Protein AF-A0A1T4JMY5-F1 (afdb_monomer_lite)

Sequence (237 aa):
MNRKLTFSLLVVAVLSVIFVGFAKNQTNRPVHSKLSDNMIIYANVPPNRFRDKISSLNPTTTTGPCFTNLSEQQLMEKSKFNAEHLTANAINDEYLKFQGARVNLANEQIRIGTRDYSYKEMSNQAGTTSYTLSEGGDDVISPANLTLLIRQAQSEIKDRNQTIWSATRWGLALFIIMSVIGLLLLFNIESISEVLISLVIKDASPGPLVKLSVGVSAFILIATSLLVLFQAYQTIS

Radius of gyration: 28.1 Å; chains: 1; bounding box: 66×46×75 Å

Foldseek 3Di:
DPPVLVVLLVVLVVVLVVLVVVLVVLLPDFDFDAPFLAAEEEEADPPVVVVVVVVVVPPPDPSHYHYDYDDPVVLVVCVVVDLRYHYCVLVDPQLVQQRRWTAGPVQCWIDGDNDIWHKDWDDDPPPQIWIFTPPPTVVRPHRSSVSSSVSNSVVVSVVLSCQSVVLSVVLSVLLSVLLNVLSVLQVCLQVVQQVVVCVVPNPDGRDPVSSVVSNVSSVVSNVVSVVSNVVSVVSSD

Organism: NCBI:txid1121925

Structure (mmCIF, N/CA/C/O backbone):
data_AF-A0A1T4JMY5-F1
#
_entry.id   AF-A0A1T4JMY5-F1
#
loop_
_atom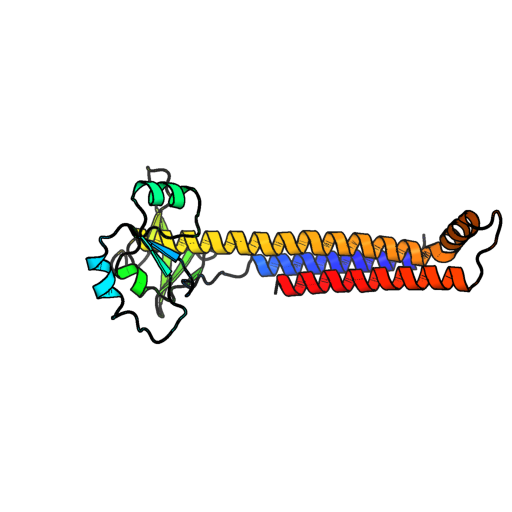_site.group_PDB
_atom_site.id
_atom_site.type_symbol
_atom_site.label_atom_id
_atom_site.label_alt_id
_atom_site.label_comp_id
_atom_site.label_asym_id
_atom_site.label_entity_id
_atom_site.label_seq_id
_atom_site.pdbx_PDB_ins_code
_atom_site.Cartn_x
_atom_site.Cartn_y
_atom_site.Cartn_z
_atom_site.occupancy
_atom_site.B_iso_or_equ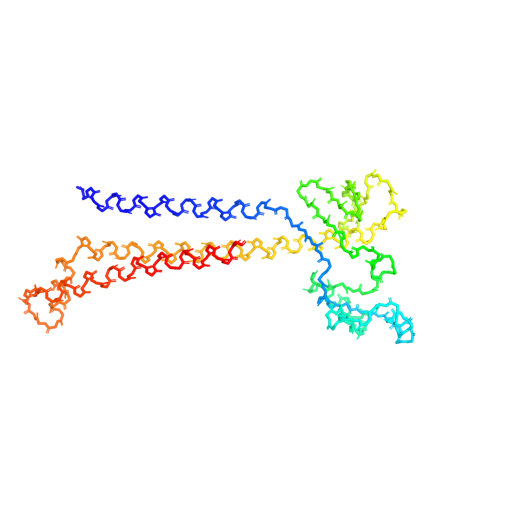iv
_atom_site.auth_seq_id
_atom_site.auth_comp_id
_atom_site.auth_asym_id
_atom_site.auth_atom_id
_atom_site.pdbx_PDB_model_num
ATOM 1 N N . MET A 1 1 ? 11.142 20.127 -30.048 1.00 58.84 1 M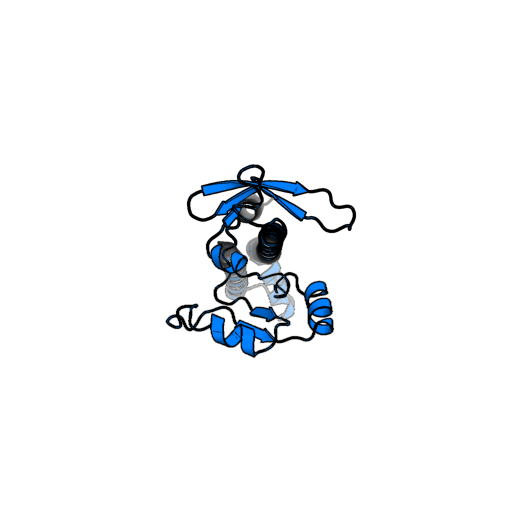ET A N 1
ATOM 2 C CA . MET A 1 1 ? 10.714 19.298 -28.896 1.00 58.84 1 MET A CA 1
ATOM 3 C C . MET A 1 1 ? 10.218 17.950 -29.411 1.00 58.84 1 MET A C 1
ATOM 5 O O . MET A 1 1 ? 9.393 17.934 -30.320 1.00 58.84 1 MET A O 1
ATOM 9 N N . ASN A 1 2 ? 10.762 16.832 -28.920 1.00 78.75 2 ASN A N 1
ATOM 10 C CA . ASN A 1 2 ? 10.441 15.495 -29.435 1.00 78.75 2 ASN A CA 1
ATOM 11 C C . ASN A 1 2 ? 9.057 15.039 -28.932 1.00 78.75 2 ASN A C 1
ATOM 13 O O . ASN A 1 2 ? 8.929 14.583 -27.798 1.00 78.75 2 ASN A O 1
ATOM 17 N N . ARG A 1 3 ? 8.021 15.161 -29.780 1.00 82.56 3 ARG A N 1
ATOM 18 C CA . ARG A 1 3 ? 6.618 14.845 -29.432 1.00 82.56 3 ARG A CA 1
ATOM 19 C C . ARG A 1 3 ? 6.439 13.434 -28.854 1.00 82.56 3 ARG A C 1
ATOM 21 O O . ARG A 1 3 ? 5.610 13.252 -27.970 1.00 82.56 3 ARG A O 1
ATOM 28 N N . LYS A 1 4 ? 7.229 12.455 -29.311 1.00 84.50 4 LYS A N 1
ATOM 29 C CA . LYS A 1 4 ? 7.166 11.063 -28.833 1.00 84.50 4 LYS A CA 1
ATOM 30 C C . LYS A 1 4 ? 7.698 10.918 -27.402 1.00 84.50 4 LYS A C 1
ATOM 32 O O . LYS A 1 4 ? 7.082 10.227 -26.593 1.00 84.50 4 LYS A O 1
ATOM 37 N N . LEU A 1 5 ? 8.790 11.612 -27.072 1.00 84.56 5 LEU A N 1
ATOM 38 C CA . LEU A 1 5 ? 9.330 11.659 -25.709 1.00 84.56 5 LEU A CA 1
ATOM 39 C C . LEU A 1 5 ? 8.351 12.369 -24.767 1.00 84.56 5 LEU A C 1
ATOM 41 O O . LEU A 1 5 ? 8.061 11.861 -23.689 1.00 84.56 5 LEU A O 1
ATOM 45 N N . THR A 1 6 ? 7.782 13.500 -25.197 1.00 86.44 6 THR A N 1
ATOM 46 C CA . THR A 1 6 ? 6.783 14.240 -24.412 1.00 86.44 6 THR A CA 1
ATOM 47 C C . THR A 1 6 ? 5.546 13.392 -24.119 1.00 86.44 6 THR A C 1
ATOM 49 O O . THR A 1 6 ? 5.102 13.345 -22.976 1.00 86.44 6 THR A O 1
ATOM 52 N N . PHE A 1 7 ? 5.018 12.677 -25.117 1.00 88.81 7 PHE A N 1
ATOM 53 C CA . PHE A 1 7 ? 3.893 11.761 -24.919 1.00 88.81 7 PHE A CA 1
ATOM 54 C C . PHE A 1 7 ? 4.243 10.614 -23.960 1.00 88.81 7 PHE A C 1
ATOM 56 O O . PHE A 1 7 ? 3.460 10.289 -23.076 1.00 88.81 7 PHE A O 1
ATOM 63 N N . SER A 1 8 ? 5.441 10.039 -24.077 1.00 87.94 8 SER A N 1
ATOM 64 C CA . SER A 1 8 ? 5.874 8.941 -23.199 1.00 87.94 8 SER A CA 1
ATOM 65 C C . SER A 1 8 ? 6.015 9.387 -21.739 1.00 87.94 8 SER A C 1
ATOM 67 O O . SER A 1 8 ? 5.574 8.689 -20.830 1.00 87.94 8 SER A O 1
ATOM 69 N N . LEU A 1 9 ? 6.563 10.583 -21.502 1.00 89.31 9 LEU A N 1
ATOM 70 C CA . LEU A 1 9 ? 6.636 11.177 -20.164 1.00 89.31 9 LEU A CA 1
ATOM 71 C C . LEU A 1 9 ? 5.246 11.498 -19.601 1.00 89.31 9 LEU A C 1
ATOM 73 O O . LEU A 1 9 ? 5.011 11.304 -18.409 1.00 89.31 9 LEU A O 1
ATOM 77 N N . LEU A 1 10 ? 4.309 11.930 -20.453 1.00 91.75 10 LEU A N 1
ATOM 78 C CA . LEU A 1 10 ? 2.916 12.132 -20.054 1.00 91.75 10 LEU A CA 1
ATOM 79 C C . LEU A 1 10 ? 2.279 10.821 -19.571 1.00 91.75 10 LEU A C 1
ATOM 81 O O . LEU A 1 10 ? 1.609 10.824 -18.543 1.00 91.75 10 LEU A O 1
ATOM 85 N N . VAL A 1 11 ? 2.523 9.697 -20.254 1.00 91.00 11 VAL A N 1
ATOM 86 C CA . VAL A 1 11 ? 2.024 8.377 -19.825 1.00 91.00 11 VAL A CA 1
ATOM 87 C C . VAL A 1 11 ? 2.563 8.001 -18.440 1.00 91.00 11 VAL A C 1
ATOM 89 O O . VAL A 1 11 ? 1.784 7.598 -17.577 1.00 91.00 11 VAL A O 1
ATOM 92 N N . VAL A 1 12 ? 3.863 8.192 -18.187 1.00 92.19 12 VAL A N 1
ATOM 93 C CA . VAL A 1 12 ? 4.473 7.946 -16.864 1.00 92.19 12 VAL A CA 1
ATOM 94 C C . VAL A 1 12 ? 3.818 8.816 -15.784 1.00 92.19 12 VAL A C 1
ATOM 96 O O . VAL A 1 12 ? 3.499 8.323 -14.699 1.00 92.19 12 VAL A O 1
ATOM 99 N N . ALA A 1 13 ? 3.559 10.093 -16.077 1.00 91.75 13 ALA A N 1
ATOM 100 C CA . ALA A 1 13 ? 2.898 11.004 -15.146 1.00 91.75 13 ALA A CA 1
ATOM 101 C C . ALA A 1 13 ? 1.450 10.579 -14.845 1.00 91.75 13 ALA A C 1
ATOM 103 O O . ALA A 1 13 ? 1.056 10.520 -13.681 1.00 91.75 13 ALA A O 1
ATOM 104 N N . VAL A 1 14 ? 0.670 10.224 -15.870 1.00 94.44 14 VAL A N 1
ATOM 105 C CA . VAL A 1 14 ? -0.724 9.782 -15.710 1.00 94.44 14 VAL A CA 1
ATOM 106 C C . VAL A 1 14 ? -0.804 8.499 -14.882 1.00 94.44 14 VAL A C 1
ATOM 108 O O . VAL A 1 14 ? -1.584 8.439 -13.933 1.00 94.44 14 VAL A O 1
ATOM 111 N N . LEU A 1 15 ? 0.037 7.500 -15.172 1.00 91.75 15 LEU A N 1
ATOM 112 C CA . LEU A 1 15 ? 0.088 6.257 -14.394 1.00 91.75 15 LEU A CA 1
ATOM 113 C C . LEU A 1 15 ? 0.458 6.511 -12.928 1.00 91.75 15 LEU A C 1
ATOM 115 O O . LEU A 1 15 ? -0.146 5.923 -12.032 1.00 91.75 15 LEU A O 1
ATOM 119 N N . SER A 1 16 ? 1.388 7.436 -12.679 1.00 92.06 16 SER A N 1
ATOM 120 C CA . SER A 1 16 ? 1.775 7.845 -11.324 1.00 92.06 16 SER A CA 1
ATOM 121 C C . SER A 1 16 ? 0.591 8.442 -10.554 1.00 92.06 16 SER A C 1
ATOM 123 O O . SER A 1 16 ? 0.334 8.055 -9.415 1.00 92.06 16 SER A O 1
ATOM 125 N N . VAL A 1 17 ? -0.174 9.344 -11.179 1.00 92.56 17 VAL A N 1
ATOM 126 C CA . VAL A 1 17 ? -1.360 9.964 -10.562 1.00 92.56 17 VAL A CA 1
ATOM 127 C C . VAL A 1 17 ? -2.443 8.925 -10.268 1.00 92.56 17 VAL A C 1
ATOM 129 O O . VAL A 1 17 ? -3.001 8.920 -9.170 1.00 92.56 17 VAL A O 1
ATOM 132 N N . ILE A 1 18 ? -2.712 8.021 -11.215 1.00 91.56 18 ILE A N 1
ATOM 133 C CA . ILE A 1 18 ? -3.687 6.935 -11.036 1.00 91.56 18 ILE A CA 1
ATOM 134 C C . ILE A 1 18 ? -3.288 6.049 -9.850 1.00 91.56 18 ILE A C 1
ATOM 136 O O . ILE A 1 18 ? -4.128 5.737 -9.005 1.00 91.56 18 ILE A O 1
ATOM 140 N N . PHE A 1 19 ? -2.008 5.687 -9.746 1.00 91.56 19 PHE A N 1
ATOM 141 C CA . PHE A 1 19 ? -1.505 4.836 -8.672 1.00 91.56 19 PHE A CA 1
ATOM 142 C C . PHE A 1 19 ? -1.621 5.494 -7.287 1.00 91.56 19 PHE A C 1
ATOM 144 O O . PHE A 1 19 ? -2.081 4.860 -6.337 1.00 91.56 19 PHE A O 1
ATOM 151 N N . VAL A 1 20 ? -1.302 6.788 -7.170 1.00 91.50 20 VAL A N 1
ATOM 152 C CA . VAL A 1 20 ? -1.508 7.544 -5.919 1.00 91.50 20 VAL A CA 1
ATOM 153 C C . VAL A 1 20 ? -2.995 7.632 -5.562 1.00 91.50 20 VAL A C 1
ATOM 155 O O . VAL A 1 20 ? -3.362 7.469 -4.397 1.00 91.50 20 VAL A O 1
ATOM 158 N N . GLY A 1 21 ? -3.866 7.856 -6.551 1.00 89.12 21 GLY A N 1
ATOM 159 C CA . GLY A 1 21 ? -5.317 7.857 -6.353 1.00 89.12 21 GLY A CA 1
ATOM 160 C C . GLY A 1 21 ? -5.835 6.517 -5.824 1.00 89.12 21 GLY A C 1
ATOM 161 O O . GLY A 1 21 ? -6.634 6.489 -4.887 1.00 89.12 21 GLY A O 1
ATOM 162 N N . PHE A 1 22 ? -5.326 5.407 -6.364 1.00 90.25 22 PHE A N 1
ATOM 163 C CA . PHE A 1 22 ? -5.617 4.060 -5.876 1.00 90.25 22 PHE A CA 1
ATOM 164 C C . PHE A 1 22 ? -5.171 3.866 -4.420 1.00 90.25 22 PHE A C 1
ATOM 166 O O . PHE A 1 22 ? -5.986 3.457 -3.593 1.00 90.25 22 PHE A O 1
ATOM 173 N N . ALA A 1 23 ? -3.927 4.220 -4.082 1.00 86.06 23 ALA A N 1
ATOM 174 C CA . ALA A 1 23 ? -3.413 4.116 -2.716 1.00 86.06 23 ALA A CA 1
ATOM 175 C C . ALA A 1 23 ? -4.259 4.923 -1.719 1.00 86.06 23 ALA A C 1
ATOM 177 O O . ALA A 1 23 ? -4.648 4.409 -0.671 1.00 86.06 23 ALA A O 1
ATOM 178 N N . LYS A 1 24 ? -4.637 6.155 -2.082 1.00 86.94 24 LYS A N 1
ATOM 179 C CA . LYS A 1 24 ? -5.512 7.004 -1.261 1.00 86.94 24 LYS A CA 1
ATOM 180 C C . LYS A 1 24 ? -6.895 6.383 -1.042 1.00 86.94 24 LYS A C 1
ATOM 182 O O . LYS A 1 24 ? -7.447 6.461 0.055 1.00 86.94 24 LYS A O 1
ATOM 187 N N . ASN A 1 25 ? -7.470 5.762 -2.070 1.00 84.88 25 ASN A N 1
ATOM 188 C CA . ASN A 1 25 ? -8.749 5.067 -1.930 1.00 84.88 25 ASN A CA 1
ATOM 189 C C . ASN A 1 25 ? -8.641 3.891 -0.943 1.00 84.88 25 ASN A C 1
ATOM 191 O O . ASN A 1 25 ? -9.542 3.669 -0.140 1.00 84.88 25 ASN A O 1
ATOM 195 N N . GLN A 1 26 ? -7.517 3.175 -0.959 1.00 81.12 26 GLN A N 1
ATOM 196 C CA . GLN A 1 26 ? -7.256 2.042 -0.069 1.00 81.12 26 GLN A CA 1
ATOM 197 C C . GLN A 1 26 ? -7.050 2.481 1.385 1.00 81.12 26 GLN A C 1
ATOM 199 O O . GLN A 1 26 ? -7.615 1.871 2.293 1.00 81.12 26 GLN A O 1
ATOM 204 N N . THR A 1 27 ? -6.351 3.596 1.624 1.00 73.56 27 THR A N 1
ATOM 205 C CA . THR A 1 27 ? -6.193 4.151 2.982 1.00 73.56 27 THR A CA 1
ATOM 206 C C . THR A 1 27 ? -7.510 4.614 3.602 1.00 73.56 27 THR A C 1
ATOM 208 O O . THR A 1 27 ? -7.655 4.577 4.821 1.00 73.56 27 THR A O 1
ATOM 211 N N . ASN A 1 28 ? -8.482 5.015 2.777 1.00 72.19 28 ASN A N 1
ATOM 212 C CA . ASN A 1 28 ? -9.795 5.479 3.230 1.00 72.19 28 ASN A CA 1
ATOM 213 C C . ASN A 1 28 ? -10.780 4.340 3.527 1.00 72.19 28 ASN A C 1
ATOM 215 O O . ASN A 1 28 ? -11.872 4.599 4.031 1.00 72.19 28 ASN A O 1
ATOM 219 N N . ARG A 1 29 ? -10.438 3.084 3.212 1.00 67.75 29 ARG A N 1
ATOM 220 C CA . ARG A 1 29 ? -11.329 1.956 3.498 1.00 67.75 29 ARG A CA 1
ATOM 221 C C . ARG A 1 29 ? -11.479 1.774 5.009 1.00 67.75 29 ARG A C 1
ATOM 223 O O . ARG A 1 29 ? -10.469 1.831 5.720 1.00 67.75 29 ARG A O 1
ATOM 230 N N . PRO A 1 30 ? -12.692 1.497 5.513 1.00 57.84 30 PRO A N 1
ATOM 231 C CA . PRO A 1 30 ? -12.880 1.205 6.927 1.00 57.84 30 PRO A CA 1
ATOM 232 C C . PRO A 1 30 ? -12.025 -0.007 7.320 1.00 57.84 30 PRO A C 1
ATOM 234 O O . PRO A 1 30 ? -11.917 -0.973 6.563 1.00 57.84 30 PRO A O 1
ATOM 237 N N . VAL A 1 31 ? -11.376 0.059 8.483 1.00 57.69 31 VAL A N 1
ATOM 238 C CA . VAL A 1 31 ? -10.757 -1.126 9.089 1.00 57.69 31 VAL A CA 1
ATOM 239 C C . VAL A 1 31 ? -11.839 -1.867 9.840 1.00 57.69 31 VAL A C 1
ATOM 241 O O . VAL A 1 31 ? -12.644 -1.265 10.537 1.00 57.69 31 VAL A O 1
ATOM 244 N N . HIS A 1 32 ? -11.875 -3.179 9.676 1.00 52.03 32 HIS A N 1
ATOM 245 C CA . HIS A 1 32 ? -12.634 -4.044 10.556 1.00 52.03 32 HIS A CA 1
ATOM 246 C C . HIS A 1 32 ? -11.618 -4.741 11.443 1.00 52.03 32 HIS A C 1
ATOM 248 O O . HIS A 1 32 ? -11.090 -5.782 11.061 1.00 52.03 32 HIS A O 1
ATOM 254 N N . SER A 1 33 ? -11.313 -4.142 12.592 1.00 48.22 33 SER A N 1
ATOM 255 C CA . SER A 1 33 ? -10.432 -4.779 13.563 1.00 48.22 33 SER A CA 1
ATOM 256 C C . SER A 1 33 ? -11.172 -5.977 14.142 1.00 48.22 33 SER A C 1
ATOM 258 O O . SER A 1 33 ? -12.116 -5.816 14.915 1.00 48.22 33 SER A O 1
ATOM 260 N N . LYS A 1 34 ? -10.802 -7.183 13.715 1.00 47.12 34 LYS A N 1
ATOM 261 C CA . LYS A 1 34 ? -11.191 -8.415 14.399 1.00 47.12 34 LYS A CA 1
ATOM 262 C C . LYS A 1 34 ? -10.088 -8.686 15.415 1.00 47.12 34 LYS A C 1
ATOM 264 O O . LYS A 1 34 ? -8.918 -8.590 15.061 1.00 47.12 34 LYS A O 1
ATOM 269 N N . LEU A 1 35 ? -10.447 -9.049 16.647 1.00 49.97 35 LEU A N 1
ATOM 270 C CA . LEU A 1 35 ? -9.485 -9.637 17.578 1.00 49.97 35 LEU A CA 1
ATOM 271 C C . LEU A 1 35 ? -8.743 -10.758 16.840 1.00 49.97 35 LEU A C 1
ATOM 273 O O . LEU A 1 35 ? -9.367 -11.720 16.389 1.00 49.97 35 LEU A O 1
ATOM 277 N N . SER A 1 36 ? -7.443 -10.559 16.622 1.00 38.81 36 SER A N 1
ATOM 278 C CA . SER A 1 36 ? -6.617 -11.528 15.920 1.00 38.81 36 SER A CA 1
ATOM 279 C C . SER A 1 36 ? -6.574 -12.801 16.749 1.00 38.81 36 SER A C 1
ATOM 281 O O . SER A 1 36 ? -6.260 -12.768 17.940 1.00 38.81 36 SER A O 1
ATOM 283 N N . ASP A 1 37 ? -6.840 -13.921 16.091 1.00 38.28 37 ASP A N 1
ATOM 284 C CA . ASP A 1 37 ? -6.726 -15.264 16.655 1.00 38.28 37 ASP A CA 1
ATOM 285 C C . ASP A 1 37 ? -5.286 -15.539 17.180 1.00 38.28 37 ASP A C 1
ATOM 287 O O . ASP A 1 37 ? -5.080 -16.432 17.993 1.00 38.28 37 ASP A O 1
ATOM 291 N N . ASN A 1 38 ? -4.299 -14.702 16.811 1.00 37.19 38 ASN A N 1
ATOM 292 C CA . ASN A 1 38 ? -2.892 -14.776 17.231 1.00 37.19 38 ASN A CA 1
ATOM 293 C C . ASN A 1 38 ? -2.467 -13.699 18.252 1.00 37.19 38 ASN A C 1
ATOM 295 O O . ASN A 1 38 ? -1.271 -13.501 18.480 1.00 37.19 38 ASN A O 1
ATOM 299 N N . MET A 1 39 ? -3.402 -12.951 18.840 1.00 40.94 39 MET A N 1
ATOM 300 C CA . MET A 1 39 ? -3.058 -11.867 19.763 1.00 40.94 39 MET A CA 1
ATOM 301 C C . MET A 1 39 ? -2.413 -12.415 21.045 1.00 40.94 39 MET A C 1
ATOM 303 O O . MET A 1 39 ? -2.978 -13.284 21.707 1.00 40.94 39 MET A O 1
ATOM 3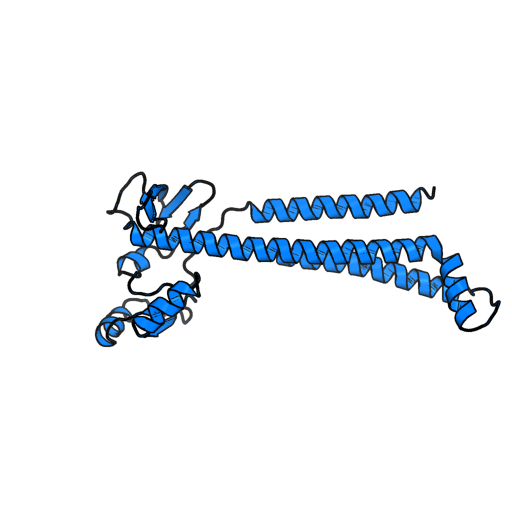07 N N . ILE A 1 40 ? -1.229 -11.912 21.415 1.00 40.28 40 ILE A N 1
ATOM 308 C CA . ILE A 1 40 ? -0.605 -12.270 22.695 1.00 40.28 40 ILE A CA 1
ATOM 309 C C . ILE A 1 40 ? -1.207 -11.393 23.792 1.00 40.28 40 ILE A C 1
ATOM 311 O O . ILE A 1 40 ? -1.040 -10.172 23.773 1.00 40.28 40 ILE A O 1
ATOM 315 N N . ILE A 1 41 ? -1.890 -12.025 24.741 1.00 44.44 41 ILE A N 1
ATOM 316 C CA . ILE A 1 41 ? -2.513 -11.391 25.900 1.00 44.44 41 ILE A CA 1
ATOM 317 C C . ILE A 1 41 ? -1.537 -11.462 27.080 1.00 44.44 41 ILE A C 1
ATOM 319 O O . ILE A 1 41 ? -1.141 -12.545 27.517 1.00 44.44 41 ILE A O 1
ATOM 323 N N . TYR A 1 42 ? -1.144 -10.308 27.619 1.00 42.09 42 TYR A N 1
ATOM 324 C CA . TYR A 1 42 ? -0.177 -10.237 28.716 1.00 42.09 42 TYR A CA 1
ATOM 325 C C . TYR A 1 42 ? -0.859 -10.060 30.056 1.00 42.09 42 TYR A C 1
ATOM 327 O O . TYR A 1 42 ? -1.270 -8.957 30.366 1.00 42.09 42 TYR A O 1
ATOM 335 N N . ALA A 1 43 ? -0.954 -11.085 30.890 1.00 44.94 43 ALA A N 1
ATOM 336 C CA . ALA A 1 43 ? -1.717 -11.006 32.133 1.00 44.94 43 ALA A CA 1
ATOM 337 C C . ALA A 1 43 ? -0.860 -10.944 33.393 1.00 44.94 43 ALA A C 1
ATOM 339 O O . ALA A 1 43 ? 0.200 -11.553 33.428 1.00 44.94 43 ALA A O 1
ATOM 340 N N . ASN A 1 44 ? -1.362 -10.283 34.441 1.00 39.03 44 ASN A N 1
ATOM 341 C CA . ASN A 1 44 ? -0.878 -10.440 35.816 1.00 39.03 44 ASN A CA 1
ATOM 342 C C . ASN A 1 44 ? -2.016 -11.022 36.659 1.00 39.03 44 ASN A C 1
ATOM 344 O O . ASN A 1 44 ? -2.693 -10.323 37.409 1.00 39.03 44 ASN A O 1
ATOM 348 N N . VAL A 1 45 ? -2.289 -12.312 36.468 1.00 43.03 45 VAL A N 1
ATOM 349 C CA . VAL A 1 45 ? -3.266 -13.045 37.283 1.00 43.03 45 VAL A CA 1
ATOM 350 C C . VAL A 1 45 ? -2.591 -14.320 37.786 1.00 43.03 45 VAL A C 1
ATOM 352 O O . VAL A 1 45 ? -1.839 -14.949 37.034 1.00 43.03 45 VAL A O 1
ATOM 355 N N . PRO A 1 46 ? -2.837 -14.739 39.041 1.00 39.00 46 PRO A N 1
ATOM 356 C CA . PRO A 1 46 ? -2.294 -15.984 39.567 1.00 39.00 46 PRO A CA 1
ATOM 357 C C . PRO A 1 46 ? -2.640 -17.190 38.663 1.00 39.00 46 PRO A C 1
ATOM 359 O O . PRO A 1 46 ? -3.793 -17.306 38.232 1.00 39.00 46 PRO A O 1
ATOM 362 N N . PRO A 1 47 ? -1.687 -18.118 38.418 1.00 40.38 47 PRO A N 1
ATOM 363 C CA . PRO A 1 47 ? -1.825 -19.226 37.458 1.00 40.38 47 PRO A CA 1
ATOM 364 C C . PRO A 1 47 ? -3.104 -20.062 37.613 1.00 40.38 47 PRO A C 1
ATOM 366 O O . PRO A 1 47 ? -3.657 -20.563 36.633 1.00 40.38 47 PRO A O 1
ATOM 369 N N . ASN A 1 48 ? -3.602 -20.177 38.845 1.00 40.31 48 ASN A N 1
ATOM 370 C CA . ASN A 1 48 ? -4.750 -21.012 39.190 1.00 40.31 48 ASN A CA 1
ATOM 371 C C . ASN A 1 48 ? -6.087 -20.434 38.697 1.00 40.31 48 ASN A C 1
ATOM 373 O O . ASN A 1 48 ? -6.975 -21.200 38.362 1.00 40.31 48 ASN A O 1
ATOM 377 N N . ARG A 1 49 ? -6.231 -19.105 38.572 1.00 41.69 49 ARG A N 1
ATOM 378 C CA . ARG A 1 49 ? -7.454 -18.487 38.012 1.00 41.69 49 ARG A CA 1
ATOM 379 C C . ARG A 1 49 ? -7.497 -18.515 36.482 1.00 41.69 49 ARG A C 1
ATOM 381 O O . ARG A 1 49 ? -8.554 -18.287 35.901 1.00 41.69 49 ARG A O 1
ATOM 388 N N . PHE A 1 50 ? -6.355 -18.774 35.843 1.00 44.72 50 PHE A N 1
ATOM 389 C CA . PHE A 1 50 ? -6.237 -18.877 34.389 1.00 44.72 50 PHE A CA 1
ATOM 390 C C . PHE A 1 50 ? -6.559 -20.277 33.874 1.00 44.72 50 PHE A C 1
ATOM 392 O O . PHE A 1 50 ? -7.270 -20.408 32.882 1.00 44.72 50 PHE A O 1
ATOM 399 N N . ARG A 1 51 ? -6.067 -21.326 34.548 1.00 38.75 51 ARG A N 1
ATOM 400 C CA . ARG A 1 51 ? -6.273 -22.721 34.123 1.00 38.75 51 ARG A CA 1
ATOM 401 C C . ARG A 1 51 ? -7.747 -23.106 33.997 1.00 38.75 51 ARG A C 1
ATOM 403 O O . ARG A 1 51 ? -8.102 -23.772 33.030 1.00 38.75 51 ARG A O 1
ATOM 410 N N . ASP A 1 52 ? -8.591 -22.627 34.905 1.00 40.78 52 ASP A N 1
ATOM 411 C CA . ASP A 1 52 ? -10.015 -22.984 34.943 1.00 40.78 52 ASP A CA 1
ATOM 412 C C . ASP A 1 52 ? -10.851 -22.309 33.838 1.00 40.78 52 ASP A C 1
ATOM 414 O O . ASP A 1 52 ? -11.985 -22.708 33.588 1.00 40.78 52 ASP A O 1
ATOM 418 N N . LYS A 1 53 ? -10.296 -21.301 33.149 1.00 42.22 53 LYS A N 1
ATOM 419 C CA . LYS A 1 53 ? -10.968 -20.565 32.063 1.00 42.22 53 LYS A CA 1
ATOM 420 C C . LYS A 1 53 ? -10.518 -20.982 30.659 1.00 42.22 53 LYS A C 1
ATOM 422 O O . LYS A 1 53 ? -11.119 -20.553 29.681 1.00 42.22 53 LYS A O 1
ATOM 427 N N . ILE A 1 54 ? -9.482 -21.818 30.543 1.00 40.62 54 ILE A N 1
ATOM 428 C CA . ILE A 1 54 ? -8.966 -22.301 29.250 1.00 40.62 54 ILE A CA 1
ATOM 429 C C . ILE A 1 54 ? -9.866 -23.399 28.669 1.00 40.62 54 ILE A C 1
ATOM 431 O O . ILE A 1 54 ? -10.060 -23.457 27.464 1.00 40.62 54 ILE A O 1
ATOM 435 N N . SER A 1 55 ? -10.466 -24.251 29.499 1.00 37.91 55 SER A N 1
ATOM 436 C CA . SER A 1 55 ? -11.314 -25.363 29.043 1.00 37.91 55 SER A CA 1
ATOM 437 C C . SER A 1 55 ? -12.681 -24.931 28.489 1.00 37.91 55 SER A C 1
ATOM 439 O O . SER A 1 55 ? -13.295 -25.700 27.752 1.00 37.91 55 SER A O 1
ATOM 441 N N . SER A 1 56 ? -13.152 -23.714 28.790 1.00 42.03 56 SER A N 1
ATOM 442 C CA . SER A 1 56 ? -14.346 -23.116 28.163 1.00 42.03 56 SER A CA 1
ATOM 443 C C . SER A 1 56 ? -14.043 -22.410 26.833 1.00 42.03 56 SER A C 1
ATOM 445 O O . SER A 1 56 ? -14.958 -22.151 26.050 1.00 42.03 56 SER A O 1
ATOM 447 N N . LEU A 1 57 ? -12.765 -22.141 26.547 1.00 43.25 57 LEU A N 1
ATOM 448 C CA . LEU A 1 57 ? -12.266 -21.689 25.253 1.00 43.25 57 LEU A CA 1
ATOM 449 C C . LEU A 1 57 ? -11.991 -22.937 24.409 1.00 43.25 57 LEU A C 1
ATOM 451 O O . LEU A 1 57 ? -10.947 -23.569 24.520 1.00 43.25 57 LEU A O 1
ATOM 455 N N . ASN A 1 58 ? -12.991 -23.327 23.623 1.00 34.88 58 ASN A N 1
ATOM 456 C CA . ASN A 1 58 ? -12.998 -24.481 22.725 1.00 34.88 58 ASN A CA 1
ATOM 457 C C . ASN A 1 58 ? -11.590 -24.816 22.150 1.00 34.88 58 ASN A C 1
ATOM 459 O O . ASN A 1 58 ? -11.089 -24.073 21.306 1.00 34.88 58 ASN A O 1
ATOM 463 N N . PRO A 1 59 ? -10.941 -25.926 22.558 1.00 38.12 59 PRO A N 1
ATOM 464 C CA . PRO A 1 59 ? -9.548 -26.235 22.208 1.00 38.12 59 PRO A CA 1
ATOM 465 C C . PRO A 1 59 ? -9.375 -26.746 20.766 1.00 38.12 59 PRO A C 1
ATOM 467 O O . PRO A 1 59 ? -8.328 -27.284 20.414 1.00 38.12 59 PRO A O 1
ATOM 470 N N . THR A 1 60 ? -10.400 -26.625 19.921 1.00 37.97 60 THR A N 1
ATOM 471 C CA . THR A 1 60 ? -10.416 -27.210 18.571 1.00 37.97 60 THR A CA 1
ATOM 472 C C . THR A 1 60 ? -9.697 -26.371 17.515 1.00 37.97 60 THR A C 1
ATOM 474 O O . THR A 1 60 ? -9.504 -26.850 16.400 1.00 37.97 60 THR A O 1
ATOM 477 N N . THR A 1 61 ? -9.220 -25.171 17.852 1.00 39.03 61 THR A N 1
ATOM 478 C CA . THR A 1 61 ? -8.356 -24.369 16.976 1.00 39.03 61 THR A CA 1
ATOM 479 C C . THR A 1 61 ? -7.018 -24.100 17.654 1.00 39.03 61 THR A C 1
ATOM 481 O O . THR A 1 61 ? -6.943 -23.382 18.646 1.00 39.03 61 THR A O 1
ATOM 484 N N . THR A 1 62 ? -5.939 -24.630 17.081 1.00 37.47 62 THR A N 1
ATOM 485 C CA . THR A 1 62 ? -4.526 -24.389 17.442 1.00 37.47 62 THR A CA 1
ATOM 486 C C . THR A 1 62 ? -4.061 -22.932 17.266 1.00 37.47 62 THR A C 1
ATOM 488 O O . THR A 1 62 ? -2.891 -22.626 17.467 1.00 37.47 62 THR A O 1
ATOM 491 N N . THR A 1 63 ? -4.969 -22.030 16.906 1.00 38.31 63 THR A N 1
ATOM 492 C CA . THR A 1 63 ? -4.760 -20.604 16.641 1.00 38.31 63 THR A CA 1
ATOM 493 C C . THR A 1 63 ? -5.633 -19.782 17.589 1.00 38.31 63 THR A C 1
ATOM 495 O O . THR A 1 63 ? -6.557 -19.108 17.156 1.00 38.31 63 THR A O 1
ATOM 498 N N . GLY A 1 64 ? -5.445 -19.947 18.895 1.00 34.28 64 GLY A N 1
ATOM 499 C CA . GLY A 1 64 ? -6.055 -19.083 19.907 1.00 34.28 64 GLY A CA 1
ATOM 500 C C . GLY A 1 64 ? -5.034 -18.078 20.448 1.00 34.28 64 GLY A C 1
ATOM 501 O O . GLY A 1 64 ? -3.827 -18.321 20.328 1.00 34.28 64 GLY A O 1
ATOM 502 N N . PRO A 1 65 ? -5.479 -16.974 21.077 1.00 42.62 65 PRO A N 1
ATOM 503 C CA . PRO A 1 65 ? -4.574 -15.976 21.632 1.00 42.62 65 PRO A CA 1
ATOM 504 C C . PRO A 1 65 ? -3.609 -16.612 22.644 1.00 42.62 65 PRO A C 1
ATOM 506 O O . PRO A 1 65 ? -4.007 -17.405 23.499 1.00 42.62 65 PRO A O 1
ATOM 509 N N . CYS A 1 66 ? -2.322 -16.279 22.538 1.00 38.91 66 CYS A N 1
ATOM 510 C CA . CYS A 1 66 ? -1.281 -16.809 23.418 1.00 38.91 66 CYS A CA 1
ATOM 511 C C . CYS A 1 66 ? -1.208 -15.964 24.694 1.00 38.91 66 CYS A C 1
ATOM 513 O O . CYS A 1 66 ? -1.130 -14.741 24.629 1.00 38.91 66 CYS A O 1
ATOM 515 N N . PHE A 1 67 ? -1.220 -16.590 25.868 1.00 46.56 67 PHE A N 1
ATOM 516 C CA . PHE A 1 67 ? -1.196 -15.873 27.143 1.00 46.56 67 PHE A CA 1
ATOM 517 C C . PHE A 1 67 ? 0.197 -15.952 27.770 1.00 46.56 67 PHE A C 1
ATOM 519 O O . PHE A 1 67 ? 0.723 -17.042 27.990 1.00 46.56 67 PHE A O 1
ATOM 526 N N . THR A 1 68 ? 0.803 -14.809 28.092 1.00 43.28 68 THR A N 1
ATOM 527 C CA . THR A 1 68 ? 2.075 -14.756 28.835 1.00 43.28 68 THR A CA 1
ATOM 528 C C . THR A 1 68 ? 1.868 -14.038 30.164 1.00 43.28 68 THR A C 1
ATOM 530 O O . THR A 1 68 ? 1.342 -12.925 30.201 1.00 43.28 68 THR A O 1
ATOM 533 N N . ASN A 1 69 ? 2.289 -14.678 31.257 1.00 48.41 69 ASN A N 1
ATOM 534 C CA . ASN A 1 69 ? 2.230 -14.099 32.595 1.00 48.41 69 ASN A CA 1
ATOM 535 C C . ASN A 1 69 ? 3.411 -13.134 32.786 1.00 48.41 69 ASN A C 1
ATOM 537 O O . ASN A 1 69 ? 4.561 -13.540 32.611 1.00 48.41 69 ASN A O 1
ATOM 541 N N . LEU A 1 70 ? 3.133 -11.872 33.103 1.00 47.19 70 LEU A N 1
ATOM 542 C CA . LEU A 1 70 ? 4.137 -10.827 33.319 1.00 47.19 70 LEU A CA 1
ATOM 543 C C . LEU A 1 70 ? 3.928 -10.176 34.686 1.00 47.19 70 LEU A C 1
ATOM 545 O O . LEU A 1 70 ? 2.798 -10.062 35.160 1.00 47.19 70 LEU A O 1
ATOM 549 N N . SER A 1 71 ? 5.010 -9.705 35.307 1.00 47.12 71 SER A N 1
ATOM 550 C CA . SER A 1 71 ? 4.902 -8.909 36.533 1.00 47.12 71 SER A CA 1
ATOM 551 C C . SER A 1 71 ? 4.262 -7.541 36.255 1.00 47.12 71 SER A C 1
ATOM 553 O O . SER A 1 71 ? 4.291 -7.036 35.133 1.00 47.12 71 SER A O 1
ATOM 555 N N . GLU A 1 72 ? 3.698 -6.902 37.281 1.00 45.34 72 GLU A N 1
ATOM 556 C CA . GLU A 1 72 ? 3.022 -5.601 37.153 1.00 45.34 72 GLU A CA 1
ATOM 557 C C . GLU A 1 72 ? 3.936 -4.504 36.575 1.00 45.34 72 GLU A C 1
ATOM 559 O O . GLU A 1 72 ? 3.519 -3.728 35.715 1.00 45.34 72 GLU A O 1
ATOM 564 N N . GLN A 1 73 ? 5.217 -4.506 36.957 1.00 45.91 73 GLN A N 1
ATOM 565 C CA . GLN A 1 73 ? 6.231 -3.612 36.390 1.00 45.91 73 GLN A CA 1
ATOM 566 C C . GLN A 1 73 ? 6.483 -3.891 34.899 1.00 45.91 73 GLN A C 1
ATOM 568 O O . GLN A 1 73 ? 6.534 -2.955 34.104 1.00 45.91 73 GLN A O 1
ATOM 573 N N . GLN A 1 74 ? 6.556 -5.165 34.497 1.00 49.03 74 GLN A N 1
ATOM 574 C CA . GLN A 1 74 ? 6.737 -5.563 33.096 1.00 49.03 74 GLN A CA 1
ATOM 575 C C . GLN A 1 74 ? 5.510 -5.246 32.232 1.00 49.03 74 GLN A C 1
ATOM 577 O O . GLN A 1 74 ? 5.656 -4.896 31.061 1.00 49.03 74 GLN A O 1
ATOM 582 N N . LEU A 1 75 ? 4.302 -5.337 32.796 1.00 48.03 75 LEU A N 1
ATOM 583 C CA . LEU A 1 75 ? 3.073 -4.915 32.126 1.00 48.03 75 LEU A CA 1
ATOM 584 C C . LEU A 1 75 ? 3.051 -3.411 31.893 1.00 48.03 75 LEU A C 1
ATOM 586 O O . LEU A 1 75 ? 2.737 -2.991 30.785 1.00 48.03 75 LEU A O 1
ATOM 590 N N . MET A 1 76 ? 3.404 -2.607 32.899 1.00 42.41 76 MET A N 1
ATOM 591 C CA . MET A 1 76 ? 3.447 -1.151 32.749 1.00 42.41 76 MET A CA 1
ATOM 592 C C . MET A 1 76 ? 4.502 -0.701 31.734 1.00 42.41 76 MET A C 1
ATOM 594 O O . MET A 1 76 ? 4.280 0.259 30.995 1.00 42.41 76 MET A O 1
ATOM 598 N N . GLU A 1 77 ? 5.639 -1.391 31.674 1.00 47.09 77 GLU A N 1
ATOM 599 C CA . GLU A 1 77 ? 6.711 -1.105 30.721 1.00 47.09 77 GLU A CA 1
ATOM 600 C C . GLU A 1 77 ? 6.317 -1.515 29.294 1.00 47.09 77 GLU A C 1
ATOM 602 O O . GLU A 1 77 ? 6.409 -0.702 28.373 1.00 47.09 77 GLU A O 1
ATOM 607 N N . LYS A 1 78 ? 5.745 -2.713 29.106 1.00 44.28 78 LYS A N 1
ATOM 608 C CA . LYS A 1 78 ? 5.234 -3.148 27.796 1.00 44.28 78 LYS A CA 1
ATOM 609 C C . LYS A 1 78 ? 4.005 -2.372 27.329 1.00 44.28 78 LYS A C 1
ATOM 611 O O . LYS A 1 78 ? 3.912 -2.109 26.137 1.00 44.28 78 LYS A O 1
ATOM 616 N N . SER A 1 79 ? 3.106 -1.943 28.219 1.00 43.19 79 SER A N 1
ATOM 617 C CA . SER A 1 79 ? 1.949 -1.107 27.848 1.00 43.19 79 SER A CA 1
ATOM 618 C C . SER A 1 79 ? 2.347 0.295 27.395 1.00 43.19 79 SER A C 1
ATOM 620 O O . SER A 1 79 ? 1.607 0.941 26.661 1.00 43.19 79 SER A O 1
ATOM 622 N N . LYS A 1 80 ? 3.511 0.782 27.847 1.00 39.31 80 LYS A N 1
ATOM 623 C CA . LYS A 1 80 ? 4.089 2.049 27.385 1.00 39.31 80 LYS A CA 1
ATOM 624 C C . LYS A 1 80 ? 4.783 1.905 26.028 1.00 39.31 80 LYS A C 1
ATOM 626 O O . LYS A 1 80 ? 4.871 2.894 25.309 1.00 39.31 80 LYS A O 1
ATOM 631 N N . PHE A 1 81 ? 5.273 0.707 25.695 1.00 33.09 81 PHE A N 1
ATOM 632 C CA . PHE A 1 81 ? 6.101 0.461 24.510 1.00 33.09 81 PHE A CA 1
ATOM 633 C C . PHE A 1 81 ? 5.348 -0.162 23.324 1.00 33.09 81 PHE A C 1
ATOM 635 O O . PHE A 1 81 ? 5.654 0.173 22.185 1.00 33.09 81 PHE A O 1
ATOM 642 N N . ASN A 1 82 ? 4.347 -1.015 23.567 1.00 38.47 82 ASN A N 1
ATOM 643 C CA . ASN A 1 82 ? 3.587 -1.706 22.525 1.00 38.47 82 ASN A CA 1
ATOM 644 C C . ASN A 1 82 ? 2.090 -1.411 22.650 1.00 38.47 82 ASN A C 1
ATOM 646 O O . ASN A 1 82 ? 1.401 -1.965 23.505 1.00 38.47 82 ASN A O 1
ATOM 650 N N . ALA A 1 83 ? 1.573 -0.601 21.724 1.00 39.44 83 ALA A N 1
ATOM 651 C CA . ALA A 1 83 ? 0.135 -0.436 21.501 1.00 39.44 83 ALA A CA 1
ATOM 652 C C . ALA A 1 83 ? -0.547 -1.730 20.989 1.00 39.44 83 ALA A C 1
ATOM 654 O O . ALA A 1 83 ? -1.771 -1.815 20.992 1.00 39.44 83 ALA A O 1
ATOM 655 N N . GLU A 1 84 ? 0.239 -2.737 20.586 1.00 39.94 84 GLU A N 1
ATOM 656 C CA . GLU A 1 84 ? -0.222 -4.011 20.014 1.00 39.94 84 GLU A CA 1
ATOM 657 C C . GLU A 1 84 ? -0.582 -5.089 21.048 1.00 39.94 84 GLU A C 1
ATOM 659 O O . GLU A 1 84 ? -1.219 -6.083 20.696 1.00 39.94 84 GLU A O 1
ATOM 664 N N . HIS A 1 85 ? -0.204 -4.933 22.322 1.00 42.19 85 HIS A N 1
ATOM 665 C CA . HIS A 1 85 ? -0.433 -5.980 23.314 1.00 42.19 85 HIS A CA 1
ATOM 666 C C . HIS A 1 85 ? -1.275 -5.514 24.493 1.00 42.19 85 HIS A C 1
ATOM 668 O O . HIS A 1 85 ? -0.856 -4.709 25.325 1.00 42.19 85 HIS A O 1
ATOM 674 N N . LEU A 1 86 ? -2.465 -6.100 24.586 1.00 45.22 86 LEU A N 1
ATOM 675 C CA . LEU A 1 86 ? -3.380 -5.911 25.696 1.00 45.22 86 LEU A CA 1
ATOM 676 C C . LEU A 1 86 ? -2.763 -6.482 26.975 1.00 45.22 86 LEU A C 1
ATOM 678 O O . LEU A 1 86 ? -2.492 -7.683 27.083 1.00 45.22 86 LEU A O 1
ATOM 682 N N . THR A 1 87 ? -2.560 -5.616 27.961 1.00 42.59 87 THR A N 1
ATOM 683 C CA . THR A 1 87 ? -2.267 -6.032 29.326 1.00 42.59 87 THR A CA 1
ATOM 684 C C . THR A 1 87 ? -3.572 -6.510 29.977 1.00 42.59 87 THR A C 1
ATOM 686 O O . THR A 1 87 ? -4.570 -5.799 30.037 1.00 42.59 87 THR A O 1
ATOM 689 N N . ALA A 1 88 ? -3.610 -7.752 30.444 1.00 37.41 88 ALA A N 1
ATOM 690 C CA . ALA A 1 88 ? -4.797 -8.471 30.882 1.00 37.41 88 ALA A CA 1
ATOM 691 C C . ALA A 1 88 ? -5.377 -7.996 32.214 1.00 37.41 88 ALA A C 1
ATOM 693 O O . ALA A 1 88 ? -6.384 -8.538 32.650 1.00 37.41 88 ALA A O 1
ATOM 694 N N . ASN A 1 89 ? -4.827 -6.937 32.814 1.00 37.94 89 ASN A N 1
ATOM 695 C CA . ASN A 1 89 ? -5.588 -6.167 33.798 1.00 37.94 89 ASN A CA 1
ATOM 696 C C . ASN A 1 89 ? -6.814 -5.487 33.156 1.00 37.94 89 ASN A C 1
ATOM 698 O O . ASN A 1 89 ? -7.734 -5.106 33.869 1.00 37.94 89 ASN A O 1
ATOM 702 N N . ALA A 1 90 ? -6.841 -5.359 31.823 1.00 38.97 90 ALA A N 1
ATOM 703 C CA . ALA A 1 90 ? -7.929 -4.752 31.065 1.00 38.97 90 ALA A CA 1
ATOM 704 C C . ALA A 1 90 ? -8.758 -5.761 30.237 1.00 38.97 90 ALA A C 1
ATOM 706 O O . ALA A 1 90 ? -9.765 -5.385 29.649 1.00 38.97 90 ALA A O 1
ATOM 707 N N . ILE A 1 91 ? -8.374 -7.044 30.211 1.00 42.81 91 ILE A N 1
ATOM 708 C CA . ILE A 1 91 ? -9.153 -8.116 29.571 1.00 42.81 91 ILE A CA 1
ATOM 709 C C . ILE A 1 91 ? -9.979 -8.793 30.665 1.00 42.81 91 ILE A C 1
ATOM 711 O O . ILE A 1 91 ? -9.540 -9.743 31.308 1.00 42.81 91 ILE A O 1
ATOM 715 N N . ASN A 1 92 ? -11.173 -8.256 30.907 1.00 46.06 92 ASN A N 1
ATOM 716 C CA . ASN A 1 92 ? -12.179 -8.898 31.752 1.00 46.06 92 ASN A CA 1
ATOM 717 C C . ASN A 1 92 ? -12.909 -10.010 30.962 1.00 46.06 92 ASN A C 1
ATOM 719 O O . ASN A 1 92 ? -12.828 -10.047 29.736 1.00 46.06 92 ASN A O 1
ATOM 723 N N . ASP A 1 93 ? -13.678 -10.876 31.628 1.00 44.78 93 ASP A N 1
ATOM 724 C CA . ASP A 1 93 ? -14.514 -11.914 30.988 1.00 44.78 93 ASP A CA 1
ATOM 725 C C . ASP A 1 93 ? -15.489 -11.342 29.940 1.00 44.78 93 ASP A C 1
ATOM 727 O O . ASP A 1 93 ? -15.903 -12.033 29.012 1.00 44.78 93 ASP A O 1
ATOM 731 N N . GLU A 1 94 ? -15.831 -10.057 30.053 1.00 45.16 94 GLU A N 1
ATOM 732 C CA . GLU A 1 94 ? -16.564 -9.313 29.027 1.00 45.16 94 GLU A CA 1
ATOM 733 C C . GLU A 1 94 ? -15.802 -9.172 27.709 1.00 45.16 94 GLU A C 1
ATOM 735 O O . GLU A 1 94 ? -16.411 -9.259 26.652 1.00 45.16 94 GLU A O 1
ATOM 740 N N . TYR A 1 95 ? -14.483 -8.994 27.741 1.00 47.69 95 TYR A N 1
ATOM 741 C CA . TYR A 1 95 ? -13.669 -8.702 26.560 1.00 47.69 95 TYR A CA 1
ATOM 742 C C . TYR A 1 95 ? -13.672 -9.863 25.548 1.00 47.69 95 TYR A C 1
ATOM 744 O O . TYR A 1 95 ? -13.663 -9.649 24.337 1.00 47.69 95 TYR A O 1
ATOM 752 N N . LEU A 1 96 ? -13.787 -11.102 26.039 1.00 50.38 96 LEU A N 1
ATOM 753 C CA . LEU A 1 96 ? -13.929 -12.307 25.216 1.00 50.38 96 LEU A CA 1
ATOM 754 C C . LEU A 1 96 ? -15.320 -12.438 24.566 1.00 50.38 96 LEU A C 1
ATOM 756 O O . LEU A 1 96 ? -15.440 -13.100 23.537 1.00 50.38 96 LEU A O 1
ATOM 760 N N . LYS A 1 97 ? -16.363 -11.775 25.095 1.00 53.62 97 LYS A N 1
ATOM 761 C CA . LYS A 1 97 ? -17.714 -11.764 24.491 1.00 53.62 97 LYS A CA 1
ATOM 762 C C . LYS A 1 97 ? -17.772 -10.971 23.184 1.00 53.62 97 LYS A C 1
ATOM 764 O O . LYS A 1 97 ? -18.712 -11.136 22.411 1.00 53.62 97 LYS A O 1
ATOM 769 N N . PHE A 1 98 ? -16.778 -10.124 22.927 1.00 54.50 98 PHE A N 1
ATOM 770 C CA . PHE A 1 98 ? -16.731 -9.243 21.760 1.00 54.50 98 PHE A CA 1
ATOM 771 C C . PHE A 1 98 ? -15.810 -9.764 20.649 1.00 54.50 98 PHE A C 1
ATOM 773 O O . PHE A 1 98 ? -15.440 -9.003 19.753 1.00 54.50 98 PHE A O 1
ATOM 780 N N . GLN A 1 99 ? -15.465 -11.061 20.655 1.00 51.16 99 GLN A N 1
ATOM 781 C CA . GLN A 1 99 ? -14.827 -11.720 19.511 1.00 51.16 99 GLN A CA 1
ATOM 782 C C . GLN A 1 99 ? -15.717 -11.566 18.265 1.00 51.16 99 GLN A C 1
ATOM 784 O O . GLN A 1 99 ? -16.734 -12.234 18.112 1.00 51.16 99 GLN A O 1
ATOM 789 N N . GLY A 1 100 ? -15.347 -10.639 17.378 1.00 52.22 100 GLY A N 1
ATOM 790 C CA . GLY A 1 100 ? -16.117 -10.298 16.178 1.00 52.22 100 GLY A CA 1
ATOM 791 C C . GLY A 1 100 ? -16.735 -8.900 16.177 1.00 52.22 100 GLY A C 1
ATOM 792 O O . GLY A 1 100 ? -17.360 -8.536 15.178 1.00 52.22 100 GLY A O 1
ATOM 793 N N . ALA A 1 101 ? -16.539 -8.103 17.233 1.00 63.03 101 ALA A N 1
ATOM 794 C CA . ALA A 1 101 ? -16.864 -6.686 17.185 1.00 63.03 101 ALA A CA 1
ATOM 795 C C . ALA A 1 101 ? -16.044 -5.987 16.090 1.00 63.03 101 ALA A C 1
ATOM 797 O O . ALA A 1 101 ? -14.880 -6.320 15.878 1.00 63.03 101 ALA A O 1
ATOM 798 N N . ARG A 1 102 ? -16.652 -5.043 15.366 1.00 67.38 102 ARG A N 1
ATOM 799 C CA . ARG A 1 102 ? -15.986 -4.296 14.286 1.00 67.38 102 ARG A CA 1
ATOM 800 C C . ARG A 1 102 ? -16.088 -2.810 14.561 1.00 67.38 102 ARG A C 1
ATOM 802 O O . ARG A 1 102 ? -17.191 -2.278 14.593 1.00 67.38 102 ARG A O 1
ATOM 809 N N . VAL A 1 103 ? -14.955 -2.138 14.708 1.00 71.25 103 VAL A N 1
ATOM 810 C CA . VAL A 1 103 ? -14.918 -0.685 14.898 1.00 71.25 103 VAL A CA 1
ATOM 811 C C . VAL A 1 103 ? -14.791 -0.000 13.544 1.00 71.25 103 VAL A C 1
ATOM 813 O O . VAL A 1 103 ? -13.879 -0.298 12.788 1.00 71.25 103 VAL A O 1
ATOM 816 N N . ASN A 1 104 ? -15.683 0.934 13.241 1.00 73.50 104 ASN A N 1
ATOM 817 C CA . ASN A 1 104 ? -15.572 1.860 12.126 1.00 73.50 104 ASN A CA 1
ATOM 818 C C . ASN A 1 104 ? -15.209 3.251 12.659 1.00 73.50 104 ASN A C 1
ATOM 820 O O . ASN A 1 104 ? -16.078 4.023 13.064 1.00 73.50 104 ASN A O 1
ATOM 824 N N . LEU A 1 105 ? -13.915 3.566 12.605 1.00 73.38 105 LEU A N 1
ATOM 825 C CA . LEU A 1 105 ? -13.375 4.836 13.087 1.00 73.38 105 LEU A CA 1
ATOM 826 C C . LEU A 1 105 ? -13.855 6.053 12.282 1.00 73.38 105 LEU A C 1
ATOM 828 O O . LEU A 1 105 ? -13.903 7.147 12.826 1.00 73.38 105 LEU A O 1
ATOM 832 N N . ALA A 1 106 ? -14.219 5.877 11.007 1.00 71.75 106 ALA A N 1
ATOM 833 C CA . ALA A 1 106 ? -14.648 6.985 10.150 1.00 71.75 106 ALA A CA 1
ATOM 834 C C . ALA A 1 106 ? -16.060 7.484 10.487 1.00 71.75 106 ALA A C 1
ATOM 836 O O . ALA A 1 106 ? -16.349 8.664 10.319 1.00 71.75 106 ALA A O 1
ATOM 837 N N . ASN A 1 107 ? -16.921 6.583 10.964 1.00 77.62 107 ASN A N 1
ATOM 838 C CA . ASN A 1 107 ? -18.310 6.888 11.309 1.00 77.62 107 ASN A CA 1
ATOM 839 C C . ASN A 1 107 ? -18.551 6.903 12.823 1.00 77.62 107 ASN A C 1
ATOM 841 O O . ASN A 1 107 ? -19.703 6.965 13.238 1.00 77.62 107 ASN A O 1
ATOM 845 N N . GLU A 1 108 ? -17.493 6.768 13.628 1.00 82.94 108 GLU A N 1
ATOM 846 C CA . GLU A 1 108 ? -17.578 6.646 15.088 1.00 82.94 108 GLU A CA 1
ATOM 847 C C . GLU A 1 108 ? -18.548 5.539 15.538 1.00 82.94 108 GLU A C 1
ATOM 849 O O . GLU A 1 108 ? -19.341 5.690 16.466 1.00 82.94 108 GLU A O 1
ATOM 854 N N . GLN A 1 109 ? -18.504 4.398 14.845 1.00 82.81 109 GLN A N 1
ATOM 855 C CA . GLN A 1 109 ? -19.413 3.274 15.063 1.00 82.81 109 GLN A CA 1
ATOM 856 C C . GLN A 1 109 ? -18.667 2.017 15.494 1.00 82.81 109 GLN A C 1
ATOM 858 O O . GLN A 1 109 ? -17.557 1.745 15.047 1.00 82.81 109 GLN A O 1
ATOM 863 N N . ILE A 1 110 ? -19.307 1.199 16.318 1.00 78.31 110 ILE A N 1
ATOM 864 C CA . ILE A 1 110 ? -18.872 -0.150 16.649 1.00 78.31 110 ILE A CA 1
ATOM 865 C C . ILE A 1 110 ? -20.023 -1.126 16.419 1.00 78.31 110 ILE A C 1
ATOM 867 O O . ILE A 1 110 ? -21.125 -0.956 16.932 1.00 78.31 110 ILE A O 1
ATOM 871 N N . ARG A 1 111 ? -19.761 -2.176 15.646 1.00 76.00 111 ARG A N 1
ATOM 872 C CA . ARG A 1 111 ? -20.662 -3.315 15.503 1.00 76.00 111 ARG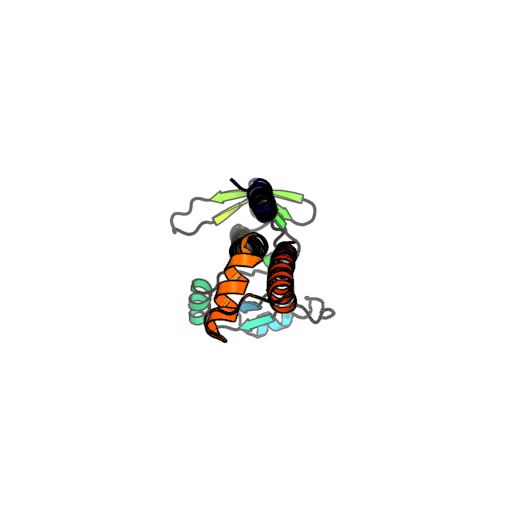 A CA 1
ATOM 873 C C . ARG A 1 111 ? -20.364 -4.321 16.594 1.00 76.00 111 ARG A C 1
ATOM 875 O O . ARG A 1 111 ? -19.235 -4.796 16.665 1.00 76.00 111 ARG A O 1
ATOM 882 N N . ILE A 1 112 ? -21.363 -4.692 17.383 1.00 73.62 112 ILE A N 1
ATOM 883 C CA . ILE A 1 112 ? -21.286 -5.770 18.372 1.00 73.62 112 ILE A CA 1
ATOM 884 C C . ILE A 1 112 ? -22.388 -6.781 18.043 1.00 73.62 112 ILE A C 1
ATOM 886 O O . ILE A 1 112 ? -23.575 -6.448 18.021 1.00 73.62 112 ILE A O 1
ATOM 890 N N . GLY A 1 113 ? -22.001 -8.021 17.733 1.00 71.38 113 GLY A N 1
ATOM 891 C CA . GLY A 1 113 ? -22.931 -9.018 17.199 1.00 71.38 113 GLY A CA 1
ATOM 892 C C . GLY A 1 113 ? -23.540 -8.550 15.872 1.00 71.38 113 GLY A C 1
ATOM 893 O O . GLY A 1 113 ? -22.826 -8.361 14.887 1.00 71.38 113 GLY A O 1
ATOM 894 N N . THR A 1 114 ? -24.859 -8.347 15.846 1.00 73.69 114 THR A N 1
ATOM 895 C CA . THR A 1 114 ? -25.606 -7.880 14.662 1.00 73.69 114 THR A CA 1
ATOM 896 C C . THR A 1 114 ? -26.044 -6.417 14.743 1.00 73.69 114 THR A C 1
ATOM 898 O O . THR A 1 114 ? -26.744 -5.955 13.843 1.00 73.69 114 THR A O 1
ATOM 901 N N . ARG A 1 115 ? -25.686 -5.694 15.810 1.00 76.94 115 ARG A N 1
ATOM 902 C CA . ARG A 1 115 ? -26.117 -4.309 16.040 1.00 76.94 115 ARG A CA 1
ATOM 903 C C . ARG A 1 115 ? -24.947 -3.345 15.922 1.00 76.94 115 ARG A C 1
ATOM 905 O O . ARG A 1 115 ? -23.843 -3.654 16.362 1.00 76.94 115 ARG A O 1
ATOM 912 N N . ASP A 1 116 ? -25.226 -2.185 15.343 1.00 82.94 116 ASP A N 1
ATOM 913 C CA . ASP A 1 116 ? -24.296 -1.065 15.258 1.00 82.94 116 ASP A CA 1
ATOM 914 C C . ASP A 1 116 ? -24.616 -0.058 16.360 1.00 82.94 116 ASP A C 1
ATOM 916 O O . ASP A 1 116 ? -25.778 0.276 16.585 1.00 82.94 116 ASP A O 1
ATOM 920 N N . TYR A 1 117 ? -23.577 0.421 17.032 1.00 83.88 117 TYR A N 1
ATOM 921 C CA . TYR A 1 117 ? -23.660 1.400 18.104 1.00 83.88 117 TYR A CA 1
ATOM 922 C C . TYR A 1 117 ? -22.732 2.563 17.782 1.00 83.88 117 TYR A C 1
ATOM 924 O O . TYR A 1 117 ? -21.571 2.349 17.438 1.00 83.88 117 TYR A O 1
ATOM 932 N N . SER A 1 118 ? -23.211 3.795 17.914 1.00 87.56 118 SER A N 1
ATOM 933 C CA . SER A 1 118 ? -22.336 4.967 17.837 1.00 87.56 118 SER A CA 1
ATOM 934 C C . SER A 1 118 ? -21.599 5.136 19.161 1.00 87.56 118 SER A C 1
ATOM 936 O O . SER A 1 118 ? -22.212 5.022 20.224 1.00 87.56 118 SER A O 1
ATOM 938 N N . TYR A 1 119 ? -20.308 5.438 19.127 1.00 86.25 119 TYR A N 1
ATOM 939 C CA . TYR A 1 119 ? -19.528 5.788 20.311 1.00 86.25 119 TYR A CA 1
ATOM 940 C C . TYR A 1 119 ? -19.127 7.262 20.268 1.00 86.25 119 TYR A C 1
ATOM 942 O O . TYR A 1 119 ? -19.121 7.884 19.214 1.00 86.25 119 TYR A O 1
ATOM 950 N N . LYS A 1 120 ? -18.789 7.825 21.425 1.00 87.25 120 LYS A N 1
ATOM 951 C CA . LYS A 1 120 ? -18.278 9.192 21.547 1.00 87.25 120 LYS A CA 1
ATOM 952 C C . LYS A 1 120 ? -17.072 9.240 22.466 1.00 87.25 120 LYS A C 1
ATOM 954 O O . LYS A 1 120 ? -16.964 8.456 23.414 1.00 87.25 120 LYS A O 1
ATOM 959 N N . GLU A 1 121 ? -16.172 10.170 22.178 1.00 84.25 121 GLU A N 1
ATOM 960 C CA . GLU A 1 121 ? -15.043 10.470 23.047 1.00 84.25 121 GLU A CA 1
ATOM 961 C C . GLU A 1 121 ? -15.533 11.115 24.351 1.00 84.25 121 GLU A C 1
ATOM 963 O O . GLU A 1 121 ? -16.360 12.028 24.361 1.00 84.25 121 GLU A O 1
ATOM 968 N N . MET A 1 122 ? -15.015 10.626 25.470 1.00 78.19 122 MET A N 1
ATOM 969 C CA . MET A 1 122 ? -15.156 11.247 26.776 1.00 78.19 122 MET A CA 1
ATOM 970 C C . MET A 1 122 ? -13.885 12.030 27.076 1.00 78.19 122 MET A C 1
ATOM 972 O O . MET A 1 122 ? -12.801 11.453 27.186 1.00 78.19 122 MET A O 1
ATOM 976 N N . SER A 1 123 ? -14.040 13.342 27.251 1.00 60.53 123 SER A N 1
ATOM 977 C CA . SER A 1 123 ? -12.966 14.208 27.731 1.00 60.53 123 SER A CA 1
ATOM 978 C C . SER A 1 123 ? -12.592 13.799 29.151 1.00 60.53 123 SER A C 1
ATOM 980 O O . SER A 1 123 ? -13.362 14.018 30.086 1.00 60.53 123 SER A O 1
ATOM 982 N N . ASN A 1 124 ? -11.409 13.212 29.317 1.00 57.44 124 ASN A N 1
ATOM 983 C CA . ASN A 1 124 ? -10.928 12.754 30.611 1.00 57.44 124 ASN A CA 1
ATOM 984 C C . ASN A 1 124 ? -9.777 13.644 31.099 1.00 57.44 124 ASN A C 1
ATOM 986 O O . ASN A 1 124 ? -8.826 13.907 30.362 1.00 57.44 124 ASN A O 1
ATOM 990 N N . GLN A 1 125 ? -9.839 14.089 32.358 1.00 49.72 125 GLN A N 1
ATOM 991 C CA . GLN A 1 125 ? -8.833 14.980 32.966 1.00 49.72 125 GLN A CA 1
ATOM 992 C C . GLN A 1 125 ? -7.445 14.319 33.117 1.00 49.72 125 GLN A C 1
ATOM 994 O O . GLN A 1 125 ? -6.458 15.005 33.359 1.00 49.72 125 GLN A O 1
ATOM 999 N N . ALA A 1 126 ? -7.352 12.998 32.930 1.00 53.97 126 ALA A N 1
ATOM 1000 C CA . ALA A 1 126 ? -6.134 12.199 33.073 1.00 53.97 126 ALA A CA 1
ATOM 1001 C C . ALA A 1 126 ? -5.269 12.100 31.793 1.00 53.97 126 ALA A C 1
ATOM 1003 O O . ALA A 1 126 ? -4.398 11.234 31.708 1.00 53.97 126 ALA A O 1
ATOM 1004 N N . GLY A 1 127 ? -5.526 12.921 30.764 1.00 52.91 127 GLY A N 1
ATOM 1005 C CA . GLY A 1 127 ? -4.745 12.928 29.513 1.00 52.91 127 GLY A CA 1
ATOM 1006 C C . GLY A 1 127 ? -4.839 11.635 28.691 1.00 52.91 127 GLY A C 1
ATOM 1007 O O . GLY A 1 127 ? -4.085 11.437 27.743 1.00 52.91 127 GLY A O 1
ATOM 1008 N N . THR A 1 128 ? -5.755 10.739 29.058 1.00 55.00 128 THR A N 1
ATOM 1009 C CA . THR A 1 128 ? -6.014 9.474 28.376 1.00 55.00 128 THR A CA 1
ATOM 1010 C C . THR A 1 128 ? -7.407 9.513 27.772 1.00 55.00 128 THR A C 1
ATOM 1012 O O . THR A 1 128 ? -8.404 9.586 28.487 1.00 55.00 128 THR A O 1
ATOM 1015 N N . THR A 1 129 ? -7.471 9.444 26.443 1.00 66.75 129 THR A N 1
ATOM 1016 C CA . THR A 1 129 ? -8.735 9.385 25.711 1.00 66.75 129 THR A CA 1
ATOM 1017 C C . THR A 1 129 ? -9.494 8.110 26.069 1.00 66.75 129 THR A C 1
ATOM 1019 O O . THR A 1 129 ? -8.936 7.007 25.978 1.00 66.75 129 THR A O 1
ATOM 1022 N N . SER A 1 130 ? -10.752 8.276 26.471 1.00 74.38 130 SER A N 1
ATOM 1023 C CA . SER A 1 130 ? -11.703 7.206 26.789 1.00 74.38 130 SER A CA 1
ATOM 1024 C C . SER A 1 130 ? -12.961 7.353 25.944 1.00 74.38 130 SER A C 1
ATOM 1026 O O . SER A 1 130 ? -13.300 8.467 25.559 1.00 74.38 130 SER A O 1
ATOM 1028 N N . TYR A 1 131 ? -13.665 6.259 25.677 1.00 77.69 131 TYR A N 1
ATOM 1029 C CA . TYR A 1 131 ? -14.854 6.253 24.823 1.00 77.69 131 TYR A CA 1
ATOM 1030 C C . TYR A 1 131 ? -16.030 5.570 25.518 1.00 77.69 131 TYR A C 1
ATOM 1032 O O . TYR A 1 131 ? -15.838 4.642 26.303 1.00 77.69 131 TYR A O 1
ATOM 1040 N N . THR A 1 132 ? -17.246 6.022 25.217 1.00 82.19 132 THR A N 1
ATOM 1041 C CA . THR A 1 132 ? -18.504 5.410 25.679 1.00 82.19 132 THR A CA 1
ATOM 1042 C C . THR A 1 132 ? -19.485 5.264 24.518 1.00 82.19 132 THR A C 1
ATOM 1044 O O . THR A 1 132 ? -19.372 5.980 23.520 1.00 82.19 132 THR A O 1
ATOM 1047 N N . LEU A 1 133 ? -20.444 4.346 24.631 1.00 83.44 133 LEU A N 1
ATOM 1048 C CA . LEU A 1 133 ? -21.533 4.242 23.665 1.00 83.44 133 LEU A CA 1
ATOM 1049 C C . LEU A 1 133 ? -22.519 5.404 23.833 1.00 83.44 133 LEU A C 1
ATOM 1051 O O . LEU A 1 133 ? -22.790 5.874 24.935 1.00 83.44 133 LEU A O 1
ATOM 1055 N N . SER A 1 134 ? -23.085 5.856 22.719 1.00 79.94 134 SER A N 1
ATOM 1056 C CA . SER A 1 134 ? -24.137 6.877 22.704 1.00 79.94 134 SER A CA 1
ATOM 1057 C C . SER A 1 134 ? -25.495 6.303 23.112 1.00 79.94 134 SER A C 1
ATOM 1059 O O . SER A 1 134 ? -26.315 7.026 23.668 1.00 79.94 134 SER A O 1
ATOM 1061 N N . GLU A 1 135 ? -25.711 5.004 22.873 1.00 69.19 135 GLU A N 1
ATOM 1062 C CA . GLU A 1 135 ? -26.940 4.265 23.177 1.00 69.19 135 GLU A CA 1
ATOM 1063 C C . GLU A 1 135 ? -26.596 2.860 23.701 1.00 69.19 135 GLU A C 1
ATOM 1065 O O . GLU A 1 135 ? -25.617 2.255 23.267 1.00 69.19 135 GLU A O 1
ATOM 1070 N N . GLY A 1 136 ? -27.383 2.331 24.644 1.00 63.06 136 GLY A N 1
ATOM 1071 C CA . GLY A 1 136 ? -27.151 1.019 25.272 1.00 63.06 136 GLY A CA 1
ATOM 1072 C C . GLY A 1 136 ? -26.202 1.025 26.481 1.00 63.06 136 GLY A C 1
ATOM 1073 O O . GLY A 1 136 ? -26.339 0.160 27.337 1.00 63.06 136 GLY A O 1
ATOM 1074 N N . GLY A 1 137 ? -25.315 2.021 26.600 1.00 64.19 137 GLY A N 1
ATOM 1075 C CA . GLY A 1 137 ? -24.491 2.258 27.795 1.00 64.19 137 GLY A CA 1
ATOM 1076 C C . GLY A 1 137 ? -23.565 1.098 28.195 1.00 64.19 137 GLY A C 1
ATOM 1077 O O . GLY A 1 137 ? -23.200 0.257 27.369 1.00 64.19 137 GLY A O 1
ATOM 1078 N N . ASP A 1 138 ? -23.192 1.070 29.478 1.00 59.97 138 ASP A N 1
ATOM 1079 C CA . ASP A 1 138 ? -22.238 0.110 30.059 1.00 59.97 138 ASP A CA 1
ATOM 1080 C C . ASP A 1 138 ? -22.759 -1.341 30.062 1.00 59.97 138 ASP A C 1
ATOM 1082 O O . ASP A 1 138 ? -21.963 -2.274 30.134 1.00 59.97 138 ASP A O 1
ATOM 1086 N N . ASP A 1 139 ? -24.075 -1.537 29.910 1.00 61.84 139 ASP A N 1
ATOM 1087 C CA . ASP A 1 139 ? -24.722 -2.856 29.833 1.00 61.84 139 ASP A CA 1
ATOM 1088 C C . ASP A 1 139 ? -24.361 -3.622 28.547 1.00 61.84 139 ASP A C 1
ATOM 1090 O O . ASP A 1 139 ? -24.462 -4.850 28.489 1.00 61.84 139 ASP A O 1
ATOM 1094 N N . VAL A 1 140 ? -23.958 -2.901 27.493 1.00 67.50 140 VAL A N 1
ATOM 1095 C CA . VAL A 1 140 ? -23.561 -3.487 26.204 1.00 67.50 140 VAL A CA 1
ATOM 1096 C C . VAL A 1 140 ? -22.061 -3.735 26.154 1.00 67.50 140 VAL A C 1
ATOM 1098 O O . VAL A 1 140 ? -21.641 -4.801 25.714 1.00 67.50 140 VAL A O 1
ATOM 1101 N N . ILE A 1 141 ? -21.253 -2.755 26.560 1.00 66.50 141 ILE A N 1
ATOM 1102 C CA . ILE A 1 141 ? -19.797 -2.858 26.662 1.00 66.50 141 ILE A CA 1
ATOM 1103 C C . ILE A 1 141 ? -19.296 -1.811 27.652 1.00 66.50 141 ILE A C 1
ATOM 1105 O O . ILE A 1 141 ? -19.642 -0.634 27.557 1.00 66.50 141 ILE A O 1
ATOM 1109 N N . SER A 1 142 ? -18.428 -2.219 28.573 1.00 69.50 142 SER A N 1
ATOM 1110 C CA . SER A 1 142 ? -17.819 -1.275 29.504 1.00 69.50 142 SER A CA 1
ATOM 1111 C C . SER A 1 142 ? -16.916 -0.254 28.776 1.00 69.50 142 SER A C 1
ATOM 1113 O O . SER A 1 142 ? -16.212 -0.613 27.820 1.00 69.50 142 SER A O 1
ATOM 1115 N N . PRO A 1 143 ? -16.846 1.013 29.237 1.00 69.31 143 PRO A N 1
ATOM 1116 C CA . PRO A 1 143 ? -16.042 2.065 28.601 1.00 69.31 143 PRO A CA 1
ATOM 1117 C C . PRO A 1 143 ? -14.553 1.718 28.480 1.00 69.31 143 PRO A C 1
ATOM 1119 O O . PRO A 1 143 ? -13.883 2.113 27.522 1.00 69.31 143 PRO A O 1
ATOM 1122 N N . ALA A 1 144 ? -14.028 0.938 29.430 1.00 66.69 144 ALA A N 1
ATOM 1123 C CA . ALA A 1 144 ? -12.660 0.428 29.391 1.00 66.69 144 ALA A CA 1
ATOM 1124 C C . ALA A 1 144 ? -12.434 -0.491 28.177 1.00 66.69 144 ALA A C 1
ATOM 1126 O O . ALA A 1 144 ? -11.503 -0.267 27.402 1.00 66.69 144 ALA A O 1
ATOM 1127 N N . ASN A 1 145 ? -13.325 -1.462 27.956 1.00 66.75 145 ASN A N 1
ATOM 1128 C CA . ASN A 1 145 ? -13.243 -2.405 26.839 1.00 66.75 145 ASN A CA 1
ATOM 1129 C C . ASN A 1 145 ? -13.443 -1.708 25.487 1.00 66.75 145 ASN A C 1
ATOM 1131 O O . ASN A 1 145 ? -12.699 -1.968 24.540 1.00 66.75 145 ASN A O 1
ATOM 1135 N N . LEU A 1 146 ? -14.394 -0.774 25.406 1.00 72.50 146 LEU A N 1
ATOM 1136 C CA . LEU A 1 146 ? -14.624 0.030 24.206 1.00 72.50 146 LEU A CA 1
ATOM 1137 C C . LEU A 1 146 ? -13.391 0.867 23.837 1.00 72.50 146 LEU A C 1
ATOM 1139 O O . LEU A 1 146 ? -12.989 0.916 22.675 1.00 72.50 146 LEU A O 1
ATOM 1143 N N . THR A 1 147 ? -12.746 1.471 24.837 1.00 72.62 147 THR A N 1
ATOM 1144 C CA . THR A 1 147 ? -11.525 2.257 24.634 1.00 72.62 147 THR A CA 1
ATOM 1145 C C . THR A 1 147 ? -10.382 1.408 24.081 1.00 72.62 147 THR A C 1
ATOM 1147 O O . THR A 1 147 ? -9.654 1.866 23.201 1.00 72.62 147 THR A O 1
ATOM 1150 N N . LEU A 1 148 ? -10.231 0.167 24.547 1.00 70.69 148 LEU A N 1
ATOM 1151 C CA . LEU A 1 148 ? -9.220 -0.755 24.024 1.00 70.69 148 LEU A CA 1
ATOM 1152 C C . LEU A 1 148 ? -9.490 -1.138 22.568 1.00 70.69 148 LEU A C 1
ATOM 1154 O O . LEU A 1 148 ? -8.571 -1.084 21.756 1.00 70.69 148 LEU A O 1
ATOM 1158 N N . LEU A 1 149 ? -10.737 -1.479 22.225 1.00 71.06 149 LEU A N 1
ATOM 1159 C CA . LEU A 1 149 ? -11.113 -1.844 20.855 1.00 71.06 149 LEU A CA 1
ATOM 1160 C C . LEU A 1 149 ? -10.864 -0.694 19.873 1.00 71.06 149 LEU A C 1
ATOM 1162 O O . LEU A 1 149 ? -10.318 -0.906 18.793 1.00 71.06 149 LEU A O 1
ATOM 1166 N N . ILE A 1 150 ? -11.204 0.536 20.264 1.00 73.88 150 ILE A N 1
ATOM 1167 C CA . ILE A 1 150 ? -10.960 1.726 19.440 1.00 73.88 150 ILE A CA 1
ATOM 1168 C C . ILE A 1 150 ? -9.460 1.988 19.284 1.00 73.88 150 ILE A C 1
ATOM 1170 O O . ILE A 1 150 ? -9.006 2.238 18.170 1.00 73.88 150 ILE A O 1
ATOM 1174 N N . ARG A 1 151 ? -8.667 1.883 20.359 1.00 72.75 151 ARG A N 1
ATOM 1175 C CA . ARG A 1 151 ? -7.203 2.053 20.285 1.00 72.75 151 ARG A CA 1
ATOM 1176 C C . ARG A 1 151 ? -6.541 1.002 19.401 1.00 72.75 151 ARG A C 1
ATOM 1178 O O . ARG A 1 151 ? -5.659 1.344 18.618 1.00 72.75 151 ARG A O 1
ATOM 1185 N N . GLN A 1 152 ? -6.985 -0.248 19.484 1.00 70.50 152 GLN A N 1
ATOM 1186 C CA . GLN A 1 152 ? -6.502 -1.307 18.607 1.00 70.50 152 GLN A CA 1
ATOM 1187 C C . GLN A 1 152 ? -6.842 -1.003 17.143 1.00 70.50 152 GLN A C 1
ATOM 1189 O O . GLN A 1 152 ? -5.952 -1.016 16.297 1.00 70.50 152 GLN A O 1
ATOM 1194 N N . ALA A 1 153 ? -8.091 -0.630 16.848 1.00 68.31 153 ALA A N 1
ATOM 1195 C CA . ALA A 1 153 ? -8.495 -0.233 15.501 1.00 68.31 153 ALA A CA 1
ATOM 1196 C C . ALA A 1 153 ? -7.682 0.966 14.975 1.00 68.31 153 ALA A C 1
ATOM 1198 O O . ALA A 1 153 ? -7.347 1.020 13.791 1.00 68.31 153 ALA A O 1
ATOM 1199 N N . GLN A 1 154 ? -7.334 1.923 15.845 1.00 72.56 154 GLN A N 1
ATOM 1200 C CA . GLN A 1 154 ? -6.495 3.074 15.495 1.00 72.56 154 GLN A CA 1
ATOM 1201 C C . GLN A 1 154 ? -5.060 2.647 15.169 1.00 72.56 154 GLN A C 1
ATOM 1203 O O . GLN A 1 154 ? -4.494 3.145 14.194 1.00 72.56 154 GLN A O 1
ATOM 1208 N N . SER A 1 155 ? -4.490 1.717 15.943 1.00 69.25 155 SER A N 1
ATOM 1209 C CA . SER A 1 155 ? -3.170 1.139 15.661 1.00 69.25 155 SER A CA 1
ATOM 1210 C C . SER A 1 155 ? -3.170 0.402 14.324 1.00 69.25 155 SER A C 1
ATOM 1212 O O . SER A 1 155 ? -2.354 0.705 13.461 1.00 69.25 155 SER A O 1
ATOM 1214 N N . GLU A 1 156 ? -4.156 -0.464 14.086 1.00 70.69 156 GLU A N 1
ATOM 1215 C CA . GLU A 1 156 ? -4.276 -1.219 12.834 1.00 70.69 156 GLU A CA 1
ATOM 1216 C C . GLU A 1 156 ? -4.446 -0.298 11.613 1.00 70.69 156 GLU A C 1
ATOM 1218 O O . GLU A 1 156 ? -3.819 -0.522 10.575 1.00 70.69 156 GLU A O 1
ATOM 1223 N N . ILE A 1 157 ? -5.240 0.782 11.719 1.00 73.38 157 ILE A N 1
ATOM 1224 C CA . ILE A 1 157 ? -5.321 1.806 10.661 1.00 73.38 157 ILE A CA 1
ATOM 1225 C C . ILE A 1 157 ? -3.958 2.446 10.420 1.00 73.38 157 ILE A C 1
ATOM 1227 O O . ILE A 1 157 ? -3.579 2.649 9.263 1.00 73.38 157 ILE A O 1
ATOM 1231 N N . LYS A 1 158 ? -3.240 2.803 11.486 1.00 76.12 158 LYS A N 1
ATOM 1232 C CA . LYS A 1 158 ? -1.941 3.464 11.384 1.00 76.12 158 LYS A CA 1
ATOM 1233 C C . LYS A 1 158 ? -0.927 2.566 10.678 1.00 76.12 158 LYS A C 1
ATOM 1235 O O . LYS A 1 158 ? -0.312 3.024 9.715 1.00 76.12 158 LYS A O 1
ATOM 1240 N N . ASP A 1 159 ? -0.816 1.305 11.081 1.00 72.12 159 ASP A N 1
ATOM 1241 C CA . ASP A 1 159 ? 0.140 0.352 10.510 1.00 72.12 159 ASP A CA 1
ATOM 1242 C C . ASP A 1 159 ? -0.210 -0.002 9.061 1.00 72.12 159 ASP A C 1
ATOM 1244 O O . ASP A 1 159 ? 0.661 -0.000 8.181 1.00 72.12 159 ASP A O 1
ATOM 1248 N N . ARG A 1 160 ? -1.503 -0.195 8.763 1.00 75.88 160 ARG A N 1
ATOM 1249 C CA . ARG A 1 160 ? -1.991 -0.377 7.390 1.00 75.88 160 ARG A CA 1
ATOM 1250 C C . ARG A 1 160 ? -1.659 0.832 6.522 1.00 75.88 160 ARG A C 1
ATOM 1252 O O . ARG A 1 160 ? -1.105 0.676 5.436 1.00 75.88 160 ARG A O 1
ATOM 1259 N N . ASN A 1 161 ? -1.973 2.041 6.983 1.00 80.44 161 ASN A N 1
ATOM 1260 C CA . ASN A 1 161 ? -1.715 3.262 6.223 1.00 80.44 161 ASN A CA 1
ATOM 1261 C C . ASN A 1 161 ? -0.213 3.488 6.026 1.00 80.44 161 ASN A C 1
ATOM 1263 O O . ASN A 1 161 ? 0.196 3.878 4.935 1.00 80.44 161 ASN A O 1
ATOM 1267 N N . GLN A 1 162 ? 0.614 3.212 7.035 1.00 79.50 162 GLN A N 1
ATOM 1268 C CA . GLN A 1 162 ? 2.069 3.275 6.914 1.00 79.50 162 GLN A CA 1
ATOM 1269 C C . GLN A 1 162 ? 2.584 2.281 5.870 1.00 79.50 162 GLN A C 1
ATOM 1271 O O . GLN A 1 162 ? 3.406 2.654 5.033 1.00 79.50 162 GLN A O 1
ATOM 1276 N N . THR A 1 163 ? 2.070 1.051 5.869 1.00 80.38 163 THR A N 1
ATOM 1277 C CA . THR A 1 163 ? 2.416 0.025 4.877 1.00 80.38 163 THR A CA 1
ATOM 1278 C C . THR A 1 163 ? 2.024 0.465 3.467 1.00 80.38 163 THR A C 1
ATOM 1280 O O . THR A 1 163 ? 2.870 0.467 2.572 1.00 80.38 163 THR A O 1
ATOM 1283 N N . ILE A 1 164 ? 0.785 0.936 3.280 1.00 86.00 164 ILE A N 1
ATOM 1284 C CA . ILE A 1 164 ? 0.286 1.430 1.988 1.00 86.00 164 ILE A CA 1
ATOM 1285 C C . ILE A 1 164 ? 1.130 2.610 1.496 1.00 86.00 164 ILE A C 1
ATOM 1287 O O . ILE A 1 164 ? 1.597 2.598 0.356 1.00 86.00 164 ILE A O 1
ATOM 1291 N N . TRP A 1 165 ? 1.368 3.624 2.332 1.00 88.31 165 TRP A N 1
ATOM 1292 C CA . TRP A 1 165 ? 2.136 4.808 1.934 1.00 88.31 165 TRP A CA 1
ATOM 1293 C C . TRP A 1 165 ? 3.614 4.504 1.692 1.00 88.31 165 TRP A C 1
ATOM 1295 O O . TRP A 1 165 ? 4.204 5.073 0.773 1.00 88.31 165 TRP A O 1
ATOM 1305 N N . SER A 1 166 ? 4.205 3.587 2.460 1.00 88.75 166 SER A N 1
ATOM 1306 C CA . SER A 1 166 ? 5.572 3.112 2.236 1.00 88.75 166 SER A CA 1
ATOM 1307 C C . SER A 1 166 ? 5.689 2.403 0.886 1.00 88.75 166 SER A C 1
ATOM 1309 O O . SER A 1 166 ? 6.503 2.807 0.052 1.00 88.75 166 SER A O 1
ATOM 1311 N N . ALA A 1 167 ? 4.818 1.423 0.618 1.00 86.44 167 ALA A N 1
ATOM 1312 C CA . ALA A 1 167 ? 4.770 0.714 -0.660 1.00 86.44 167 ALA A CA 1
ATOM 1313 C C . ALA A 1 167 ? 4.518 1.675 -1.831 1.00 86.44 167 ALA A C 1
ATOM 1315 O O . ALA A 1 167 ? 5.188 1.591 -2.859 1.00 86.44 167 ALA A O 1
ATOM 1316 N N . THR A 1 168 ? 3.618 2.646 -1.647 1.00 89.50 168 THR A N 1
ATOM 1317 C CA . THR A 1 168 ? 3.312 3.664 -2.658 1.00 89.50 168 THR A CA 1
ATOM 1318 C C . THR A 1 168 ? 4.534 4.522 -2.970 1.00 89.50 168 THR A C 1
ATOM 1320 O O . THR A 1 168 ? 4.877 4.704 -4.136 1.00 89.50 168 THR A O 1
ATOM 1323 N N . ARG A 1 169 ? 5.221 5.032 -1.940 1.00 90.88 169 ARG A N 1
ATOM 1324 C CA . ARG A 1 169 ? 6.399 5.895 -2.096 1.00 90.88 169 ARG A CA 1
ATOM 1325 C C . ARG A 1 169 ? 7.526 5.173 -2.827 1.00 90.88 169 ARG A C 1
ATOM 1327 O O . ARG A 1 169 ? 8.084 5.732 -3.769 1.00 90.88 169 ARG A O 1
ATOM 1334 N N . TRP A 1 170 ? 7.856 3.954 -2.407 1.00 91.25 170 TRP A N 1
ATOM 1335 C CA . TRP A 1 170 ? 8.938 3.179 -3.015 1.00 91.25 170 TRP A CA 1
ATOM 1336 C C . TRP A 1 170 ? 8.588 2.698 -4.421 1.00 91.25 170 TRP A C 1
ATOM 1338 O O . TRP A 1 170 ? 9.393 2.874 -5.335 1.00 91.25 170 TRP A O 1
ATOM 1348 N N . GLY A 1 171 ? 7.375 2.173 -4.614 1.00 90.31 171 GLY A N 1
ATOM 1349 C CA . GLY A 1 171 ? 6.892 1.731 -5.920 1.00 90.31 171 GLY A CA 1
ATOM 1350 C C . GLY A 1 171 ? 6.901 2.861 -6.947 1.00 90.31 171 GLY A C 1
ATOM 1351 O O . GLY A 1 171 ? 7.418 2.692 -8.049 1.00 90.31 171 GLY A O 1
ATOM 1352 N N . LEU A 1 172 ? 6.417 4.046 -6.565 1.00 94.38 172 LEU A N 1
ATOM 1353 C CA . LEU A 1 172 ? 6.364 5.214 -7.444 1.00 94.38 172 LEU A CA 1
ATOM 1354 C C . LEU A 1 172 ? 7.752 5.797 -7.734 1.00 94.38 172 LEU A C 1
ATOM 1356 O O . LEU A 1 172 ? 8.045 6.131 -8.880 1.00 94.38 172 LEU A O 1
ATOM 1360 N N . ALA A 1 173 ? 8.621 5.899 -6.723 1.00 92.38 173 ALA A N 1
ATOM 1361 C CA . ALA A 1 173 ? 9.978 6.407 -6.908 1.00 92.38 173 ALA A CA 1
ATOM 1362 C C . ALA A 1 173 ? 10.771 5.540 -7.898 1.00 92.38 173 ALA A C 1
ATOM 1364 O O . ALA A 1 173 ? 11.343 6.060 -8.856 1.00 92.38 173 ALA A O 1
ATOM 1365 N N . LEU A 1 174 ? 10.754 4.218 -7.705 1.00 92.94 174 LEU A N 1
ATOM 1366 C CA . LEU A 1 174 ? 11.433 3.276 -8.593 1.00 92.94 174 LEU A CA 1
ATOM 1367 C C . LEU A 1 174 ? 10.804 3.262 -9.989 1.00 92.94 174 LEU A C 1
ATOM 1369 O O . LEU A 1 174 ? 11.536 3.296 -10.979 1.00 92.94 174 LEU A O 1
ATOM 1373 N N . PHE A 1 175 ? 9.469 3.294 -10.081 1.00 96.06 175 PHE A N 1
ATOM 1374 C CA . PHE A 1 175 ? 8.761 3.373 -11.356 1.00 96.06 175 PHE A CA 1
ATOM 1375 C C . PHE A 1 175 ? 9.185 4.601 -12.170 1.00 96.06 175 PHE A C 1
ATOM 1377 O O . PHE A 1 175 ? 9.553 4.463 -13.337 1.00 96.06 175 PHE A O 1
ATOM 1384 N N . ILE A 1 176 ? 9.173 5.792 -11.564 1.00 93.62 176 ILE A N 1
ATOM 1385 C CA . ILE A 1 176 ? 9.527 7.041 -12.249 1.00 93.62 176 ILE A CA 1
ATOM 1386 C C . ILE A 1 176 ? 10.994 7.017 -12.672 1.00 93.62 176 ILE A C 1
ATOM 1388 O O . ILE A 1 176 ? 11.282 7.261 -13.841 1.00 93.62 176 ILE A O 1
ATOM 1392 N N . ILE A 1 177 ? 11.918 6.696 -11.761 1.00 93.94 177 ILE A N 1
ATOM 1393 C CA . ILE A 1 177 ? 13.360 6.715 -12.048 1.00 93.94 177 ILE A CA 1
ATOM 1394 C C . ILE A 1 177 ? 13.693 5.742 -13.184 1.00 93.94 177 ILE A C 1
ATOM 1396 O O . ILE A 1 177 ? 14.301 6.146 -14.175 1.00 93.94 177 ILE A O 1
ATOM 1400 N N . MET A 1 178 ? 13.256 4.484 -13.087 1.00 95.06 178 MET A N 1
ATOM 1401 C CA . MET A 1 178 ? 13.552 3.471 -14.104 1.00 95.06 178 MET A CA 1
ATOM 1402 C C . MET A 1 178 ? 12.884 3.788 -15.445 1.00 95.06 178 MET A C 1
ATOM 1404 O O . MET A 1 178 ? 13.519 3.635 -16.487 1.00 95.06 178 MET A O 1
ATOM 1408 N N . SER A 1 179 ? 11.642 4.285 -15.437 1.00 93.19 179 SER A N 1
ATOM 1409 C CA . SER A 1 179 ? 10.945 4.663 -16.673 1.00 93.19 179 SER A CA 1
ATOM 1410 C C . SER A 1 179 ? 11.599 5.863 -17.345 1.00 93.19 179 SER A C 1
ATOM 1412 O O . SER A 1 179 ? 11.791 5.851 -18.555 1.00 93.19 179 SER A O 1
ATOM 1414 N N . VAL A 1 180 ? 11.977 6.895 -16.585 1.00 93.19 180 VAL A N 1
ATOM 1415 C CA . VAL A 1 180 ? 12.645 8.082 -17.134 1.00 93.19 180 VAL A CA 1
ATOM 1416 C C . VAL A 1 180 ? 14.013 7.710 -17.694 1.00 93.19 180 VAL A C 1
ATOM 1418 O O . VAL A 1 180 ? 14.308 8.086 -18.825 1.00 93.19 180 VAL A O 1
ATOM 1421 N N . ILE A 1 181 ? 14.818 6.929 -16.966 1.00 93.06 181 ILE A N 1
ATOM 1422 C CA . ILE A 1 181 ? 16.114 6.451 -17.468 1.00 93.06 181 ILE A CA 1
ATOM 1423 C C . ILE A 1 181 ? 15.909 5.612 -18.733 1.00 93.06 181 ILE A C 1
ATOM 1425 O O . ILE A 1 181 ? 16.533 5.897 -19.750 1.00 93.06 181 ILE A O 1
ATOM 1429 N N . GLY A 1 182 ? 14.998 4.636 -18.715 1.00 93.00 182 GLY A N 1
ATOM 1430 C CA . GLY A 1 182 ? 14.703 3.797 -19.878 1.00 93.00 182 GLY A CA 1
ATOM 1431 C C . GLY A 1 182 ? 14.253 4.610 -21.096 1.00 93.00 182 GLY A C 1
ATOM 1432 O O . GLY A 1 182 ? 14.758 4.401 -22.195 1.00 93.00 182 GLY A O 1
ATOM 1433 N N . LEU A 1 183 ? 13.378 5.602 -20.912 1.00 93.19 183 LEU A N 1
ATOM 1434 C CA . LEU A 1 183 ? 12.959 6.507 -21.985 1.00 93.19 183 LEU A CA 1
ATOM 1435 C C . LEU A 1 183 ? 14.124 7.362 -22.498 1.00 93.19 183 LEU A C 1
ATOM 1437 O O . LEU A 1 183 ? 14.283 7.507 -23.709 1.00 93.19 183 LEU A O 1
ATOM 1441 N N . LEU A 1 184 ? 14.963 7.903 -21.614 1.00 90.50 184 LEU A N 1
ATOM 1442 C CA . LEU A 1 184 ? 16.141 8.673 -22.019 1.00 90.50 184 LEU A CA 1
ATOM 1443 C C . LEU A 1 184 ? 17.124 7.820 -22.824 1.00 90.50 184 LEU A C 1
ATOM 1445 O O . LEU A 1 184 ? 17.634 8.309 -23.830 1.00 90.50 184 LEU A O 1
ATOM 1449 N N . LEU A 1 185 ? 17.336 6.558 -22.437 1.00 90.31 185 LEU A N 1
ATOM 1450 C CA . LEU A 1 185 ? 18.143 5.613 -23.208 1.00 90.31 185 LEU A CA 1
ATOM 1451 C C . LEU A 1 185 ? 17.537 5.381 -24.600 1.00 90.31 185 LEU A C 1
ATOM 1453 O O . LEU A 1 185 ? 18.241 5.509 -25.594 1.00 90.31 185 LEU A O 1
ATOM 1457 N N . LEU A 1 186 ? 16.229 5.109 -24.679 1.00 90.31 186 LEU A N 1
ATOM 1458 C CA . LEU A 1 186 ? 15.504 4.825 -25.928 1.00 90.31 186 LEU A CA 1
ATOM 1459 C C . LEU A 1 186 ? 15.482 6.002 -26.908 1.00 90.31 186 LEU A C 1
ATOM 1461 O O . LEU A 1 186 ? 15.614 5.814 -28.115 1.00 90.31 186 LEU A O 1
ATOM 1465 N N . PHE A 1 187 ? 15.305 7.223 -26.406 1.00 88.62 187 PHE A N 1
ATOM 1466 C CA . PHE A 1 187 ? 15.230 8.415 -27.250 1.00 88.62 187 PHE A CA 1
ATOM 1467 C C . PHE A 1 187 ? 16.599 9.004 -27.604 1.00 88.62 187 PHE A C 1
ATOM 1469 O O . PHE A 1 187 ? 16.667 9.811 -28.528 1.00 88.62 187 PHE A O 1
ATOM 1476 N N . ASN A 1 188 ? 17.669 8.580 -26.924 1.00 88.31 188 ASN A N 1
ATOM 1477 C CA . ASN A 1 188 ? 19.045 9.007 -27.192 1.00 88.31 188 ASN A CA 1
ATOM 1478 C C . ASN A 1 188 ? 19.969 7.829 -27.554 1.00 88.31 188 ASN A C 1
ATOM 1480 O O . ASN A 1 188 ? 21.175 7.922 -27.333 1.00 88.31 188 ASN A O 1
ATOM 1484 N N . ILE A 1 189 ? 19.428 6.738 -28.125 1.00 87.69 189 ILE A N 1
ATOM 1485 C CA . ILE A 1 189 ? 20.196 5.525 -28.480 1.00 87.69 189 ILE A CA 1
ATOM 1486 C C . ILE A 1 189 ? 21.454 5.872 -29.275 1.00 87.69 189 ILE A C 1
ATOM 1488 O O . ILE A 1 189 ? 22.512 5.331 -28.977 1.00 87.69 189 ILE A O 1
ATOM 1492 N N . GLU A 1 190 ? 21.353 6.772 -30.254 1.00 85.06 190 GLU A N 1
ATOM 1493 C CA . GLU A 1 190 ? 22.470 7.153 -31.124 1.00 85.06 190 GLU A CA 1
ATOM 1494 C C . GLU A 1 190 ? 23.635 7.743 -30.311 1.00 85.06 190 GLU A C 1
ATOM 1496 O O . GLU A 1 190 ? 24.716 7.161 -30.257 1.00 85.06 190 GLU A O 1
ATOM 1501 N N . SER A 1 191 ? 23.365 8.825 -29.573 1.00 86.00 191 SER A N 1
ATOM 1502 C CA . SER A 1 191 ? 24.356 9.536 -28.757 1.00 86.00 191 SER A CA 1
ATOM 1503 C C . SER A 1 191 ? 24.932 8.662 -27.639 1.00 86.00 191 SER A C 1
ATOM 1505 O O . SER A 1 191 ? 26.130 8.687 -27.373 1.00 86.00 191 SER A O 1
ATOM 1507 N N . ILE A 1 192 ? 24.101 7.842 -26.994 1.00 86.31 192 ILE A N 1
ATOM 1508 C CA . ILE A 1 192 ? 24.552 6.970 -25.904 1.00 86.31 192 ILE A CA 1
ATOM 1509 C C . ILE A 1 192 ? 25.409 5.828 -26.444 1.00 86.31 192 ILE A C 1
ATOM 1511 O O . ILE A 1 192 ? 26.419 5.481 -25.836 1.00 86.31 192 ILE A O 1
ATOM 1515 N N . SER A 1 193 ? 25.046 5.267 -27.597 1.00 86.19 193 SER A N 1
ATOM 1516 C CA . SER A 1 193 ? 25.842 4.218 -28.235 1.00 86.19 193 SER A CA 1
ATOM 1517 C C . SER A 1 193 ? 27.204 4.748 -28.688 1.00 86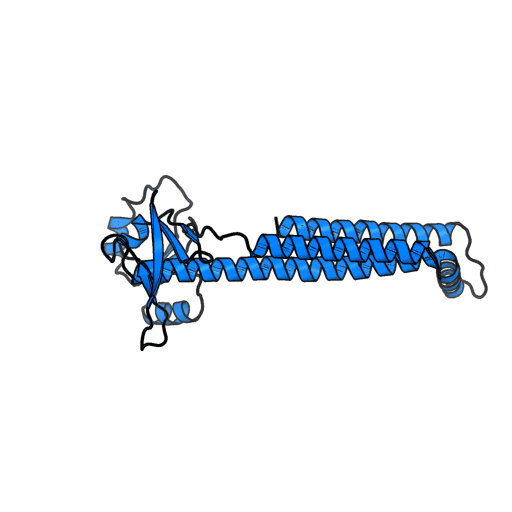.19 193 SER A C 1
ATOM 1519 O O . SER A 1 193 ? 28.193 4.036 -28.538 1.00 86.19 193 SER A O 1
ATOM 1521 N N . GLU A 1 194 ? 27.275 5.988 -29.188 1.00 86.06 194 GLU A N 1
ATOM 1522 C CA . GLU A 1 194 ? 28.535 6.669 -29.533 1.00 86.06 194 GLU A CA 1
ATOM 1523 C C . GLU A 1 194 ? 29.443 6.844 -28.313 1.00 86.06 194 GLU A C 1
ATOM 1525 O O . GLU A 1 194 ? 30.625 6.505 -28.369 1.00 86.06 194 GLU A O 1
ATOM 1530 N N . VAL A 1 195 ? 28.895 7.308 -27.186 1.00 85.44 195 VAL A N 1
ATOM 1531 C CA . VAL A 1 195 ? 29.657 7.449 -25.936 1.00 85.44 195 VAL A CA 1
ATOM 1532 C C . VAL A 1 195 ? 30.149 6.087 -25.441 1.00 85.44 195 VAL A C 1
ATOM 1534 O O . VAL A 1 195 ? 31.319 5.947 -25.091 1.00 85.44 195 VAL A O 1
ATOM 1537 N N . LEU A 1 196 ? 29.286 5.066 -25.448 1.00 83.69 196 LEU A N 1
ATOM 1538 C CA . LEU A 1 196 ? 29.631 3.722 -24.977 1.00 83.69 196 LEU A CA 1
ATOM 1539 C C . LEU A 1 196 ? 30.730 3.067 -25.814 1.00 83.69 196 LEU A C 1
ATOM 1541 O O . LEU A 1 196 ? 31.645 2.477 -25.244 1.00 83.69 196 LEU A O 1
ATOM 1545 N N . ILE A 1 197 ? 30.668 3.170 -27.145 1.00 85.19 197 ILE A N 1
ATOM 1546 C CA . ILE A 1 197 ? 31.715 2.595 -27.996 1.00 85.19 197 ILE A CA 1
ATOM 1547 C C . ILE A 1 197 ? 33.013 3.405 -27.906 1.00 85.19 197 ILE A C 1
ATOM 1549 O O . ILE A 1 197 ? 34.084 2.804 -27.862 1.00 85.19 197 ILE A O 1
ATOM 1553 N N . SER A 1 198 ? 32.931 4.734 -27.775 1.00 82.25 198 SER A N 1
ATOM 1554 C CA . SER A 1 198 ? 34.101 5.618 -27.657 1.00 82.25 198 SER A CA 1
ATOM 1555 C C . SER A 1 198 ? 34.910 5.387 -26.378 1.00 82.25 198 SER A C 1
ATOM 1557 O O . SER A 1 198 ? 36.111 5.648 -26.359 1.00 82.25 198 SER A O 1
ATOM 1559 N N . LEU A 1 199 ? 34.277 4.867 -25.319 1.00 82.62 199 LEU A N 1
ATOM 1560 C CA . LEU A 1 199 ? 34.959 4.434 -24.092 1.00 82.62 199 LEU A CA 1
ATOM 1561 C C . LEU A 1 199 ? 35.852 3.203 -24.306 1.00 82.62 199 LEU A C 1
ATOM 1563 O O . LEU A 1 199 ? 36.794 2.997 -23.545 1.00 82.62 199 LEU A O 1
ATOM 1567 N N . VAL A 1 200 ? 35.557 2.382 -25.317 1.00 81.88 200 VAL A N 1
ATOM 1568 C CA . VAL A 1 200 ? 36.290 1.142 -25.618 1.00 81.88 200 VAL A CA 1
ATOM 1569 C C . VAL A 1 200 ? 37.251 1.345 -26.788 1.00 81.88 200 VAL A C 1
ATOM 1571 O O . VAL A 1 200 ? 38.393 0.894 -26.739 1.00 81.88 200 VAL A O 1
ATOM 1574 N N . ILE A 1 201 ? 36.801 2.030 -27.840 1.00 81.19 201 ILE A N 1
ATOM 1575 C CA . ILE A 1 201 ? 37.567 2.307 -29.053 1.00 81.19 201 ILE A CA 1
ATOM 1576 C C . ILE A 1 201 ? 37.375 3.781 -29.399 1.00 81.19 201 ILE A C 1
ATOM 1578 O O . ILE A 1 201 ? 36.292 4.198 -29.809 1.00 81.19 201 ILE A O 1
ATOM 1582 N N . LYS A 1 202 ? 38.442 4.566 -29.243 1.00 81.38 202 LYS A N 1
ATOM 1583 C CA . LYS A 1 202 ? 38.427 6.001 -29.531 1.00 81.38 202 LYS A CA 1
ATOM 1584 C C . LYS A 1 202 ? 37.978 6.258 -30.979 1.00 81.38 202 LYS A C 1
ATOM 1586 O O . LYS A 1 202 ? 38.474 5.608 -31.895 1.00 81.38 202 LYS A O 1
ATOM 1591 N N . ASP A 1 203 ? 37.054 7.204 -31.156 1.00 73.56 203 ASP A N 1
ATOM 1592 C CA . ASP A 1 203 ? 36.512 7.654 -32.449 1.00 73.56 203 ASP A CA 1
ATOM 1593 C C . ASP A 1 203 ? 35.776 6.567 -33.267 1.00 73.56 203 ASP A C 1
ATOM 1595 O O . ASP A 1 203 ? 35.548 6.720 -34.470 1.00 73.56 203 ASP A O 1
ATOM 1599 N N . ALA A 1 204 ? 35.372 5.461 -32.631 1.00 74.38 204 ALA A N 1
ATOM 1600 C CA . ALA A 1 204 ? 34.570 4.430 -33.280 1.00 74.38 204 ALA A CA 1
ATOM 1601 C C . ALA A 1 204 ? 33.101 4.852 -33.419 1.00 74.38 204 ALA A C 1
ATOM 1603 O O . ALA A 1 204 ? 32.500 5.414 -32.506 1.00 74.38 204 ALA A O 1
ATOM 1604 N N . SER A 1 205 ? 32.489 4.506 -34.553 1.00 79.38 205 SER A N 1
ATOM 1605 C CA . SER A 1 205 ? 31.043 4.649 -34.730 1.00 79.38 205 SER A CA 1
ATOM 1606 C C . SER A 1 205 ? 30.309 3.423 -34.169 1.00 79.38 205 SER A C 1
ATOM 1608 O O . SER A 1 205 ? 30.780 2.289 -34.322 1.00 79.38 205 SER A O 1
ATOM 1610 N N . PRO A 1 206 ? 29.153 3.601 -33.505 1.00 80.00 206 PRO A N 1
ATOM 1611 C CA . PRO A 1 206 ? 28.427 2.482 -32.929 1.00 80.00 206 PRO A CA 1
ATOM 1612 C C . PRO A 1 206 ? 27.805 1.619 -34.025 1.00 80.00 206 PRO A C 1
ATOM 1614 O O . PRO A 1 206 ? 26.917 2.048 -34.766 1.00 80.00 206 PRO A O 1
ATOM 1617 N N . GLY A 1 207 ? 28.238 0.361 -34.081 1.00 84.06 207 GLY A N 1
ATOM 1618 C CA . GLY A 1 207 ? 27.619 -0.642 -34.936 1.00 84.06 207 GLY A CA 1
ATOM 1619 C C . GLY A 1 207 ? 26.180 -0.983 -34.504 1.00 84.06 207 GLY A C 1
ATOM 1620 O O . GLY A 1 207 ? 25.775 -0.699 -33.370 1.00 84.06 207 GLY A O 1
ATOM 1621 N N . PRO A 1 208 ? 25.402 -1.663 -35.368 1.00 85.56 208 PRO A N 1
ATOM 1622 C CA . PRO A 1 208 ? 24.004 -2.013 -35.096 1.00 85.56 208 PRO A CA 1
ATOM 1623 C C . PRO A 1 208 ? 23.796 -2.810 -33.799 1.00 85.56 208 PRO A C 1
ATOM 1625 O O . PRO A 1 208 ? 22.794 -2.622 -33.115 1.00 85.56 208 PRO A O 1
ATOM 1628 N N . LEU A 1 209 ? 24.757 -3.665 -33.430 1.00 86.19 209 LEU A N 1
ATOM 1629 C CA . LEU A 1 209 ? 24.688 -4.493 -32.222 1.00 86.19 209 LEU A CA 1
ATOM 1630 C C . LEU A 1 209 ? 24.750 -3.673 -30.924 1.00 86.19 209 LEU A C 1
ATOM 1632 O O . LEU A 1 209 ? 24.061 -4.008 -29.965 1.00 86.19 209 LEU A O 1
ATOM 1636 N N . VAL A 1 210 ? 25.525 -2.582 -30.897 1.00 85.69 210 VAL A N 1
ATOM 1637 C CA . VAL A 1 210 ? 25.618 -1.690 -29.725 1.00 85.69 210 VAL A CA 1
ATOM 1638 C C . VAL A 1 210 ? 24.317 -0.909 -29.554 1.00 85.69 210 VAL A C 1
ATOM 1640 O O . VAL A 1 210 ? 23.781 -0.804 -28.456 1.00 85.69 210 VAL A O 1
ATOM 1643 N N . LYS A 1 211 ? 23.741 -0.426 -30.657 1.00 86.69 211 LYS A N 1
ATOM 1644 C CA . LYS A 1 211 ? 22.444 0.263 -30.627 1.00 86.69 211 LYS A CA 1
ATOM 1645 C C . LYS A 1 211 ? 21.318 -0.669 -30.174 1.00 86.69 211 LYS A C 1
ATOM 1647 O O . LYS A 1 211 ? 20.459 -0.267 -29.390 1.00 86.69 211 LYS A O 1
ATOM 1652 N N . LEU A 1 212 ? 21.347 -1.925 -30.631 1.00 88.19 212 LEU A N 1
ATOM 1653 C CA . LEU A 1 212 ? 20.409 -2.962 -30.206 1.00 88.19 212 LEU A CA 1
ATOM 1654 C C . LEU A 1 212 ? 20.520 -3.225 -28.699 1.00 88.19 212 LEU A C 1
ATOM 1656 O O . LEU A 1 212 ? 19.497 -3.271 -28.022 1.00 88.19 212 LEU A O 1
ATOM 1660 N N . SER A 1 213 ? 21.733 -3.366 -28.155 1.00 87.56 213 SER A N 1
ATOM 1661 C CA . SER A 1 213 ? 21.919 -3.651 -26.727 1.00 87.56 213 SER A CA 1
ATOM 1662 C C . SER A 1 213 ? 21.445 -2.499 -25.833 1.00 87.56 213 SER A C 1
ATOM 1664 O O . SER A 1 213 ? 20.790 -2.751 -24.817 1.00 87.56 213 SER A O 1
ATOM 1666 N N . VAL A 1 214 ? 21.675 -1.242 -26.233 1.00 89.25 214 VAL A N 1
ATOM 1667 C CA . VAL A 1 214 ? 21.127 -0.057 -25.545 1.00 89.25 214 VAL A CA 1
ATOM 1668 C C . VAL A 1 214 ? 19.598 -0.053 -25.608 1.00 89.25 214 VAL A C 1
ATOM 1670 O O . VAL A 1 214 ? 18.944 0.136 -24.583 1.00 89.25 214 VAL A O 1
ATOM 1673 N N . GLY A 1 215 ? 19.016 -0.329 -26.779 1.00 88.88 215 GLY A N 1
ATOM 1674 C CA . GLY A 1 215 ? 17.563 -0.415 -26.956 1.00 88.88 215 GLY A CA 1
ATOM 1675 C C . GLY A 1 215 ? 16.909 -1.515 -26.111 1.00 88.88 215 GLY A C 1
ATOM 1676 O O . GLY A 1 215 ? 15.889 -1.274 -25.467 1.00 88.88 215 GLY A O 1
ATOM 1677 N N . VAL A 1 216 ? 17.513 -2.705 -26.051 1.00 93.12 216 VAL A N 1
ATOM 1678 C CA . VAL A 1 216 ? 17.032 -3.820 -25.216 1.00 93.12 216 VAL A CA 1
ATOM 1679 C C . VAL A 1 216 ? 17.135 -3.471 -23.732 1.00 93.12 216 VAL A C 1
ATOM 1681 O O . VAL A 1 216 ? 16.185 -3.694 -22.987 1.00 93.12 216 VAL A O 1
ATOM 1684 N N . SER A 1 217 ? 18.239 -2.861 -23.300 1.00 92.56 217 SER A N 1
ATOM 1685 C CA . SER A 1 217 ? 18.422 -2.434 -21.904 1.00 92.56 217 SER A CA 1
ATOM 1686 C C . SER A 1 217 ? 17.385 -1.387 -21.489 1.00 92.56 217 SER A C 1
ATOM 1688 O O . SER A 1 217 ? 16.792 -1.474 -20.414 1.00 92.56 217 SER A O 1
ATOM 1690 N N . ALA A 1 218 ? 17.112 -0.428 -22.375 1.00 93.50 218 ALA A N 1
ATOM 1691 C CA . ALA A 1 218 ? 16.075 0.577 -22.192 1.00 93.50 218 ALA A CA 1
ATOM 1692 C C . ALA A 1 218 ? 14.679 -0.052 -22.063 1.00 93.50 218 ALA A C 1
ATOM 1694 O O . ALA A 1 218 ? 13.911 0.315 -21.172 1.00 93.50 218 ALA A O 1
ATOM 1695 N N . PHE A 1 219 ? 14.367 -1.039 -22.907 1.00 93.00 219 PHE A N 1
ATOM 1696 C CA . PHE A 1 219 ? 13.114 -1.784 -22.831 1.00 93.00 219 PHE A CA 1
ATOM 1697 C C . PHE A 1 219 ? 12.987 -2.574 -21.522 1.00 93.00 219 PHE A C 1
ATOM 1699 O O . PHE A 1 219 ? 11.949 -2.502 -20.867 1.00 93.00 219 PHE A O 1
ATOM 1706 N N . ILE A 1 220 ? 14.047 -3.272 -21.099 1.00 95.00 220 ILE A N 1
ATOM 1707 C CA . ILE A 1 220 ? 14.073 -4.022 -19.835 1.00 95.00 220 ILE A CA 1
ATOM 1708 C C . ILE A 1 220 ? 13.818 -3.091 -18.646 1.00 95.00 220 ILE A C 1
ATOM 1710 O O . ILE A 1 220 ? 13.039 -3.443 -17.762 1.00 95.00 220 ILE A O 1
ATOM 1714 N N . LEU A 1 221 ? 14.410 -1.893 -18.626 1.00 94.94 221 LEU A N 1
ATOM 1715 C CA . LEU A 1 221 ? 14.181 -0.913 -17.559 1.00 94.94 221 LEU A CA 1
ATOM 1716 C C . LEU A 1 221 ? 12.718 -0.464 -17.484 1.00 94.94 221 LEU A C 1
ATOM 1718 O O . LEU A 1 221 ? 12.158 -0.409 -16.391 1.00 94.94 221 LEU A O 1
ATOM 1722 N N . ILE A 1 222 ? 12.081 -0.198 -18.627 1.00 93.50 222 ILE A N 1
ATOM 1723 C CA . ILE A 1 222 ? 10.660 0.184 -18.681 1.00 93.50 222 ILE A CA 1
ATOM 1724 C C . ILE A 1 222 ? 9.758 -0.993 -18.277 1.00 93.50 222 ILE A C 1
ATOM 1726 O O . ILE A 1 222 ? 8.787 -0.814 -17.550 1.00 93.50 222 ILE A O 1
ATOM 1730 N N . ALA A 1 223 ? 10.067 -2.217 -18.705 1.00 94.38 223 ALA A N 1
ATOM 1731 C CA . ALA A 1 223 ? 9.297 -3.393 -18.302 1.00 94.38 223 ALA A CA 1
ATOM 1732 C C . ALA A 1 223 ? 9.421 -3.664 -16.791 1.00 94.38 223 ALA A C 1
ATOM 1734 O O . ALA A 1 223 ? 8.431 -3.941 -16.113 1.00 94.38 223 ALA A O 1
ATOM 1735 N N . THR A 1 224 ? 10.630 -3.525 -16.246 1.00 95.06 224 THR A N 1
ATOM 1736 C CA . THR A 1 224 ? 10.904 -3.712 -14.815 1.00 95.06 224 THR A CA 1
ATOM 1737 C C . THR A 1 224 ? 10.237 -2.625 -13.975 1.00 95.06 224 THR A C 1
ATOM 1739 O O . THR A 1 224 ? 9.709 -2.918 -12.905 1.00 95.06 224 THR A O 1
ATOM 1742 N N . SER A 1 225 ? 10.185 -1.383 -14.462 1.00 94.62 225 SER A N 1
ATOM 1743 C CA . SER A 1 225 ? 9.500 -0.296 -13.758 1.00 94.62 225 SER A CA 1
ATOM 1744 C C . SER A 1 225 ? 8.003 -0.584 -13.592 1.00 94.62 225 SER A C 1
ATOM 1746 O O . SER A 1 225 ? 7.447 -0.369 -12.513 1.00 94.62 225 SER A O 1
ATOM 1748 N N . LEU A 1 226 ? 7.359 -1.137 -14.626 1.00 93.62 226 LEU A N 1
ATOM 1749 C CA . LEU A 1 226 ? 5.961 -1.568 -14.577 1.00 93.62 226 LEU A CA 1
ATOM 1750 C C . LEU A 1 226 ? 5.761 -2.747 -13.619 1.00 93.62 226 LEU A C 1
ATOM 1752 O O . LEU A 1 226 ? 4.781 -2.763 -12.875 1.00 93.62 226 LEU A O 1
ATOM 1756 N N . LEU A 1 227 ? 6.698 -3.701 -13.590 1.00 94.62 227 LEU A N 1
ATOM 1757 C CA . LEU A 1 227 ? 6.674 -4.815 -12.639 1.00 94.62 227 LEU A CA 1
ATOM 1758 C C . LEU A 1 227 ? 6.721 -4.314 -11.188 1.00 94.62 227 LEU A C 1
ATOM 1760 O O . LEU A 1 227 ? 5.945 -4.778 -10.358 1.00 94.62 227 LEU A O 1
ATOM 1764 N N . VAL A 1 228 ? 7.590 -3.347 -10.882 1.00 92.25 228 VAL A N 1
ATOM 1765 C CA . VAL A 1 228 ? 7.692 -2.753 -9.538 1.00 92.25 228 VAL A CA 1
ATOM 1766 C C . VAL A 1 228 ? 6.391 -2.054 -9.145 1.00 92.25 228 VAL A C 1
ATOM 1768 O O . VAL A 1 228 ? 5.908 -2.228 -8.025 1.00 92.25 228 VAL A O 1
ATOM 1771 N N . LEU A 1 229 ? 5.786 -1.303 -10.071 1.00 91.50 229 LEU A N 1
ATOM 1772 C CA . LEU A 1 229 ? 4.496 -0.658 -9.829 1.00 91.50 229 LEU A CA 1
ATOM 1773 C C . LEU A 1 229 ? 3.390 -1.696 -9.565 1.00 91.50 229 LEU A C 1
ATOM 1775 O O . LEU A 1 229 ? 2.559 -1.507 -8.679 1.00 91.50 229 LEU A O 1
ATOM 1779 N N . PHE A 1 230 ? 3.415 -2.821 -10.283 1.00 91.56 230 PHE A N 1
ATOM 1780 C CA . PHE A 1 230 ? 2.487 -3.934 -10.087 1.00 91.56 230 PHE A CA 1
ATOM 1781 C C . PHE A 1 230 ? 2.692 -4.658 -8.748 1.00 91.56 230 PHE A C 1
ATOM 1783 O O . PHE A 1 230 ? 1.720 -4.972 -8.066 1.00 91.56 230 PHE A O 1
ATOM 1790 N N . GLN A 1 231 ? 3.934 -4.875 -8.318 1.00 90.81 231 GLN A N 1
ATOM 1791 C CA . GLN A 1 231 ? 4.226 -5.439 -6.996 1.00 90.81 231 GLN A CA 1
ATOM 1792 C C . GLN A 1 231 ? 3.737 -4.518 -5.875 1.00 90.81 231 GLN A C 1
ATOM 1794 O O . GLN A 1 231 ? 3.098 -4.973 -4.931 1.00 90.81 231 GLN A O 1
ATOM 1799 N N . ALA A 1 232 ? 3.971 -3.209 -6.001 1.00 87.62 232 ALA A N 1
ATOM 1800 C CA . ALA A 1 232 ? 3.464 -2.238 -5.039 1.00 87.62 232 ALA A CA 1
ATOM 1801 C C . ALA A 1 232 ? 1.926 -2.225 -5.006 1.00 87.62 232 ALA A C 1
ATOM 1803 O O . ALA A 1 232 ? 1.340 -2.139 -3.931 1.00 87.62 232 ALA A O 1
ATOM 1804 N N . TYR A 1 233 ? 1.269 -2.378 -6.160 1.00 88.75 233 TYR A N 1
ATOM 1805 C CA . TYR A 1 233 ? -0.181 -2.559 -6.238 1.00 88.75 233 TYR A CA 1
ATOM 1806 C C . TYR A 1 233 ? -0.657 -3.801 -5.472 1.00 88.75 233 TYR A C 1
ATOM 1808 O O . TYR A 1 233 ? -1.607 -3.695 -4.699 1.00 88.75 233 TYR A O 1
ATOM 1816 N N . GLN A 1 234 ? 0.009 -4.949 -5.634 1.00 87.25 234 GLN A N 1
ATOM 1817 C CA . GLN A 1 234 ? -0.347 -6.183 -4.923 1.00 87.25 234 GLN A CA 1
ATOM 1818 C C . GLN A 1 234 ? -0.220 -6.047 -3.404 1.00 87.25 234 GLN A C 1
ATOM 1820 O O . GLN A 1 234 ? -1.080 -6.537 -2.688 1.00 87.25 234 GLN A O 1
ATOM 1825 N N . THR A 1 235 ? 0.805 -5.350 -2.910 1.00 80.94 235 THR A N 1
ATOM 1826 C CA . THR A 1 235 ? 0.984 -5.101 -1.469 1.00 80.94 235 THR A CA 1
ATOM 1827 C C . THR A 1 235 ? -0.112 -4.210 -0.876 1.00 80.94 235 THR A C 1
ATOM 1829 O O . THR A 1 235 ? -0.393 -4.280 0.317 1.00 80.94 235 THR A O 1
ATOM 1832 N N . ILE A 1 236 ? -0.700 -3.329 -1.688 1.00 83.69 236 ILE A N 1
ATOM 1833 C CA . ILE A 1 236 ? -1.733 -2.376 -1.259 1.00 83.69 236 ILE A CA 1
ATOM 1834 C C . ILE A 1 236 ? -3.146 -2.983 -1.350 1.00 83.69 236 ILE A C 1
ATOM 1836 O O . ILE A 1 236 ? -4.051 -2.512 -0.655 1.00 83.69 236 ILE A O 1
ATOM 1840 N N . SER A 1 237 ? -3.356 -3.952 -2.247 1.00 77.19 237 SER A N 1
ATOM 1841 C CA . SER A 1 237 ? -4.669 -4.547 -2.533 1.00 77.19 237 SER A CA 1
ATOM 1842 C C . SER A 1 237 ? -5.106 -5.574 -1.499 1.00 77.19 237 SER A C 1
ATOM 1844 O O . SER A 1 237 ? -6.350 -5.682 -1.372 1.00 77.19 237 SER A O 1
#

pLDDT: mean 70.3, std 19.9, range [33.09, 96.06]

Secondary structure (DSSP, 8-state):
--HHHHHHHHHHHHHHHHHHHHHHHHHTSPP-----TTPEEEE-S-HHHHHHHHTTS-TT-S-PPEEEE--HHHHHHHHHH-TTS-BTTS--TTGGGGTT-EEETTTTEEEETTEEEEEEEE--TTS--EEEESSSGGGTS-HHHHHHHHHHHHHHHHHHHHHHHHHHHHHHHHHHHHHHHHHHHHHTHHHHHHHHHHTTSTTPPPPHHHHHHHHHHHHHHHHHHHHHHHHHHHHH-